Protein AF-A0A7K3NKF2-F1 (afdb_monomer_lite)

Organism: NCBI:txid63561

Foldseek 3Di:
DPVVVVVVVVVVVVVVVVCCVVCPDPDPDDDPDPDPPPPPDDDDDDPDDDDDDDDDDDDDDDDDDDDDDDDDDDDDDPDDDDPPDDDDDDPDPDPPDPPPPPPPDPPFDDDPPDGDPPDPVVVVVVVVVVPDQDQLVLVAAWWAFPVDGPWIWGWAADPVDRQWIWIATPVVRDIAIWHDPDRFKTFTDDDNPDRPPTQWMKGKPGADPVVDDPPDDRFIKIWIGGNDDDIIIITGDDDPVPDDDPDPPPDPDD

Secondary structure (DSSP, 8-state):
-HHHHHHHHHHHHHHHHHHHHHS--TT-PPPPP----------PPPPP---------------PPPP-----PPPPP-------PPP-PPTT------------PPPP-EETTEE--TTTHHHHHHHHHHT----HHHH-EEEEETTSTT-EEEEEE-TT-TT-EEEEETTTTEEEEEEESSSSEEEE-SSSS---S--EEEEEE---GGG--TTS----EEEEE-SSSSPEEEEEPPPPTT--------PPP-

Sequence (254 aa):
MSRLACLAISLALHAGIFFLAVLGPPGISAPPDPGFDAVRVEPLTPPGAVTEHPEPGDDASPAEPPATDAPSEGPPAAVSGEAAQAPTAPPGVEVISPVKRNMNLPPPLHVGKGQIKTGKVTSMTLRRLAGYDFTLDEFCGHYEISNEPGRFVDVTRHPGDPGALVLHDSATGMVRTLQRFSKFIFTYGPGFYENEPVEGSVTFLARKDFERIADVDERSRLLWQADAPPARIAVRLDAPAGQAPPTPPHGPAK

Radius of gyration: 31.58 Å; chains: 1; bounding box: 71×76×73 Å

pLDDT: mean 74.79, std 18.36, range [45.31, 98.12]

Structure (mmCIF, N/CA/C/O backbone):
data_AF-A0A7K3NKF2-F1
#
_entry.id   AF-A0A7K3NKF2-F1
#
loop_
_atom_site.group_PDB
_atom_site.id
_atom_site.type_symbol
_atom_site.label_atom_id
_atom_site.label_alt_id
_atom_site.label_comp_id
_atom_site.label_asym_id
_atom_site.label_entity_id
_atom_site.label_seq_id
_atom_site.pdbx_PDB_ins_code
_atom_site.Cartn_x
_atom_site.Cartn_y
_atom_site.Cartn_z
_atom_site.occupancy
_atom_site.B_iso_or_equiv
_atom_site.auth_seq_id
_atom_site.auth_comp_id
_atom_site.auth_asym_id
_atom_site.auth_atom_id
_atom_site.pdbx_PDB_model_num
ATOM 1 N N . MET A 1 1 ? 1.996 -39.755 -35.079 1.00 58.31 1 MET A N 1
ATOM 2 C CA . MET A 1 1 ? 1.053 -40.454 -34.173 1.00 58.31 1 MET A CA 1
ATOM 3 C C . MET A 1 1 ? 1.025 -39.891 -32.740 1.00 58.31 1 MET A C 1
ATOM 5 O O . MET A 1 1 ? -0.019 -39.962 -32.118 1.00 58.31 1 MET A O 1
ATOM 9 N N . SER A 1 2 ? 2.088 -39.255 -32.221 1.00 70.44 2 SER A N 1
ATOM 10 C CA . SER A 1 2 ? 2.147 -38.763 -30.821 1.00 70.44 2 SER A CA 1
ATOM 11 C C . SER A 1 2 ? 1.198 -37.595 -30.457 1.00 70.44 2 SER A C 1
ATOM 13 O O . SER A 1 2 ? 0.704 -37.542 -29.335 1.00 70.44 2 SER A O 1
ATOM 15 N N . ARG A 1 3 ? 0.869 -36.684 -31.387 1.00 70.81 3 ARG A N 1
ATOM 16 C CA . ARG A 1 3 ? 0.059 -35.484 -31.069 1.00 70.81 3 ARG A CA 1
ATOM 17 C C . ARG A 1 3 ? -1.421 -35.770 -30.778 1.00 70.81 3 ARG A C 1
ATOM 19 O O . ARG A 1 3 ? -2.019 -35.075 -29.967 1.00 70.81 3 ARG A O 1
ATOM 26 N N . LEU A 1 4 ? -1.988 -36.806 -31.399 1.00 81.50 4 LEU A N 1
ATOM 27 C CA . LEU A 1 4 ? -3.374 -37.232 -31.159 1.00 81.50 4 LEU A CA 1
ATOM 28 C C . LEU A 1 4 ? -3.542 -37.878 -29.774 1.00 81.50 4 LEU A C 1
ATOM 30 O O . LEU A 1 4 ? -4.549 -37.645 -29.113 1.00 81.50 4 LEU A O 1
ATOM 34 N N . ALA A 1 5 ? -2.529 -38.610 -29.300 1.00 82.00 5 ALA A N 1
ATOM 35 C CA . ALA A 1 5 ? -2.546 -39.225 -27.974 1.00 82.00 5 ALA A CA 1
ATOM 36 C C . ALA A 1 5 ? -2.508 -38.178 -26.844 1.00 82.00 5 ALA A C 1
ATOM 38 O O . ALA A 1 5 ? -3.273 -38.282 -25.889 1.00 82.00 5 ALA A O 1
ATOM 39 N N . CYS A 1 6 ? -1.689 -37.125 -26.975 1.00 81.81 6 CYS A N 1
ATOM 40 C CA . CYS A 1 6 ? -1.643 -36.052 -25.973 1.00 81.81 6 CYS A CA 1
ATOM 41 C C . CYS A 1 6 ? -2.967 -35.281 -25.869 1.00 81.81 6 CYS A C 1
ATOM 43 O O . CYS A 1 6 ? -3.371 -34.904 -24.770 1.00 81.81 6 CYS A O 1
ATOM 45 N N . LEU A 1 7 ? -3.655 -35.066 -26.996 1.00 88.50 7 LEU A N 1
ATOM 46 C CA . LEU A 1 7 ? -4.920 -34.332 -27.010 1.00 88.50 7 LEU A CA 1
ATOM 47 C C . LEU A 1 7 ? -6.051 -35.142 -26.356 1.00 88.50 7 LEU A C 1
ATOM 49 O O . LEU A 1 7 ? -6.813 -34.592 -25.566 1.00 88.50 7 LEU A O 1
ATOM 53 N N . ALA A 1 8 ? -6.098 -36.457 -26.595 1.00 89.88 8 ALA A N 1
ATOM 54 C CA . ALA A 1 8 ? -7.066 -37.348 -25.955 1.00 89.88 8 ALA A CA 1
ATOM 55 C C . ALA A 1 8 ? -6.881 -37.429 -24.427 1.00 89.88 8 ALA A C 1
ATOM 57 O O . ALA A 1 8 ? -7.861 -37.366 -23.686 1.00 89.88 8 ALA A O 1
ATOM 58 N N . ILE A 1 9 ? -5.634 -37.499 -23.945 1.00 89.44 9 ILE A N 1
ATOM 59 C CA . ILE A 1 9 ? -5.335 -37.530 -22.503 1.00 89.44 9 ILE A CA 1
ATOM 60 C C . ILE A 1 9 ? -5.713 -36.201 -21.840 1.00 89.44 9 ILE A C 1
ATOM 62 O O . ILE A 1 9 ? -6.318 -36.198 -20.771 1.00 89.44 9 ILE A O 1
ATOM 66 N N . SER A 1 10 ? -5.404 -35.070 -22.483 1.00 90.06 10 SER A N 1
ATOM 67 C CA . SER A 1 10 ? -5.755 -33.747 -21.957 1.00 90.06 10 SER A CA 1
ATOM 68 C C . SER A 1 10 ? -7.270 -33.568 -21.829 1.00 90.06 10 SER A C 1
ATOM 70 O O . SER A 1 10 ? -7.743 -33.097 -20.792 1.00 90.06 10 SER A O 1
ATOM 72 N N . LEU A 1 11 ? -8.035 -34.008 -22.834 1.00 92.69 11 LEU A N 1
ATOM 73 C CA . LEU A 1 11 ? -9.495 -33.928 -22.817 1.00 92.69 11 LEU A CA 1
ATOM 74 C C . LEU A 1 11 ? -10.102 -34.818 -21.719 1.00 92.69 11 LEU A C 1
ATOM 76 O O . LEU A 1 11 ? -10.985 -34.375 -20.987 1.00 92.69 11 LEU A O 1
ATOM 80 N N . ALA A 1 12 ? -9.588 -36.043 -21.557 1.00 90.19 12 ALA A N 1
ATOM 81 C CA . ALA A 1 12 ? -10.031 -36.966 -20.512 1.00 90.19 12 ALA A CA 1
ATOM 82 C C . ALA A 1 12 ? -9.753 -36.424 -19.098 1.00 90.19 12 ALA A C 1
ATOM 84 O O . ALA A 1 12 ? -10.595 -36.554 -18.211 1.00 90.19 12 ALA A O 1
ATOM 85 N N . LEU A 1 13 ? -8.606 -35.764 -18.897 1.00 91.00 13 LEU A N 1
ATOM 86 C CA . LEU A 1 13 ? -8.248 -35.175 -17.606 1.00 91.00 13 LEU A CA 1
ATOM 87 C C . LEU A 1 13 ? -9.189 -34.021 -17.226 1.00 91.00 13 LEU A C 1
ATOM 89 O O . LEU A 1 13 ? -9.668 -33.963 -16.096 1.00 91.00 13 LEU A O 1
ATOM 93 N N . HIS A 1 14 ? -9.502 -33.134 -18.177 1.00 86.38 14 HIS A N 1
ATOM 94 C CA . HIS A 1 14 ? -10.423 -32.019 -17.933 1.00 86.38 14 HIS A CA 1
ATOM 95 C C . HIS A 1 14 ? -11.855 -32.506 -17.682 1.00 86.38 14 HIS A C 1
ATOM 97 O O . HIS A 1 14 ? -12.521 -31.995 -16.783 1.00 86.38 14 HIS A O 1
ATOM 103 N N . ALA A 1 15 ? -12.311 -33.532 -18.410 1.00 86.62 15 ALA A N 1
ATOM 104 C CA . ALA A 1 15 ? -13.619 -34.140 -18.177 1.00 86.62 15 ALA A CA 1
ATOM 105 C C . ALA A 1 15 ? -13.726 -34.770 -16.774 1.00 86.62 15 ALA A C 1
ATOM 107 O O . ALA A 1 15 ? -14.741 -34.593 -16.103 1.00 86.62 15 ALA A O 1
ATOM 108 N N . GLY A 1 16 ? -12.670 -35.442 -16.296 1.00 85.44 16 GLY A N 1
ATOM 109 C CA . GLY A 1 16 ? -12.633 -36.026 -14.951 1.00 85.44 16 GLY A CA 1
ATOM 110 C C . GLY A 1 16 ? -12.707 -34.985 -13.828 1.00 85.44 16 GLY A C 1
ATOM 111 O O . GLY A 1 16 ? -13.447 -35.173 -12.864 1.00 85.44 16 GLY A O 1
ATOM 112 N N . ILE A 1 17 ? -12.001 -33.858 -13.973 1.00 82.94 17 ILE A N 1
ATOM 113 C CA . ILE A 1 17 ? -12.042 -32.754 -12.997 1.00 82.94 17 ILE A CA 1
ATOM 114 C C . ILE A 1 17 ? -13.441 -32.130 -12.943 1.00 82.94 17 ILE A C 1
ATOM 116 O O . ILE A 1 17 ? -13.962 -31.875 -11.858 1.00 82.94 17 ILE A O 1
ATOM 120 N N . PHE A 1 18 ? -14.079 -31.932 -14.100 1.00 82.31 18 PHE A N 1
ATOM 121 C CA . PHE A 1 18 ? -15.430 -31.374 -14.160 1.00 82.31 18 PHE A CA 1
ATOM 122 C C . PHE A 1 18 ? -16.460 -32.298 -13.493 1.00 82.31 18 PHE A C 1
ATOM 124 O O . PHE A 1 18 ? -17.343 -31.834 -12.775 1.00 82.31 18 PHE A O 1
ATOM 131 N N . PHE A 1 19 ? -16.312 -33.615 -13.661 1.00 79.19 19 PHE A N 1
ATOM 132 C CA . PHE A 1 19 ? -17.201 -34.596 -13.040 1.00 79.19 19 PHE A CA 1
ATOM 133 C C . PHE A 1 19 ? -17.068 -34.618 -11.507 1.00 79.19 19 PHE A C 1
ATOM 135 O O . PHE A 1 19 ? -18.080 -34.680 -10.812 1.00 79.19 19 PHE A O 1
ATOM 142 N N . LEU A 1 20 ? -15.847 -34.483 -10.972 1.00 75.75 20 LEU A N 1
ATOM 143 C CA . LEU A 1 20 ? -15.598 -34.392 -9.524 1.00 75.75 20 LEU A CA 1
ATOM 144 C C . LEU A 1 20 ? -16.146 -33.103 -8.894 1.00 75.75 20 LEU A C 1
ATOM 146 O O . LEU A 1 20 ? -16.552 -33.122 -7.735 1.00 75.75 20 LEU A O 1
ATOM 150 N N . ALA A 1 21 ? -16.175 -31.997 -9.641 1.00 74.06 21 ALA A N 1
ATOM 151 C CA . ALA A 1 21 ? -16.722 -30.731 -9.156 1.00 74.06 21 ALA A CA 1
ATOM 152 C C . ALA A 1 21 ? -18.261 -30.724 -9.116 1.00 74.06 21 ALA A C 1
ATOM 154 O O . ALA A 1 21 ? -18.847 -30.123 -8.220 1.00 74.06 21 ALA A O 1
ATOM 155 N N . VAL A 1 22 ? -18.920 -31.389 -10.073 1.00 79.88 22 VAL A N 1
ATOM 156 C CA . VAL A 1 22 ? -20.391 -31.408 -10.177 1.00 79.88 22 VAL A CA 1
ATOM 157 C C . VAL A 1 22 ? -21.018 -32.470 -9.270 1.00 79.88 22 VAL A C 1
ATOM 159 O O . VAL A 1 22 ? -22.049 -32.218 -8.653 1.00 79.88 22 VAL A O 1
ATOM 162 N N . LEU A 1 23 ? -20.399 -33.646 -9.156 1.00 75.62 23 LEU A N 1
ATOM 163 C CA . LEU A 1 23 ? -20.867 -34.751 -8.313 1.00 75.62 23 LEU A CA 1
ATOM 164 C C . LEU A 1 23 ? -20.057 -34.839 -7.021 1.00 75.62 23 LEU A C 1
ATOM 166 O O . LEU A 1 23 ? -19.585 -35.918 -6.668 1.00 75.62 23 LEU A O 1
ATOM 170 N N . GLY A 1 24 ? -19.878 -33.697 -6.347 1.00 64.81 24 GLY A N 1
ATOM 171 C CA . GLY A 1 24 ? -19.114 -33.592 -5.103 1.00 64.81 24 GLY A CA 1
ATOM 172 C C . GLY A 1 24 ? -19.350 -34.786 -4.163 1.00 64.81 24 GLY A C 1
ATOM 173 O O . GLY A 1 24 ? -20.459 -35.328 -4.125 1.00 64.81 24 GLY A O 1
ATOM 174 N N . PRO A 1 25 ? -18.309 -35.241 -3.442 1.00 69.25 25 PRO A N 1
ATOM 175 C CA . PRO A 1 25 ? -18.341 -36.498 -2.707 1.00 69.25 25 PRO A CA 1
ATOM 176 C C . PRO A 1 25 ? -19.584 -36.565 -1.809 1.00 69.25 25 PRO A C 1
ATOM 178 O O . PRO A 1 25 ? -19.827 -35.631 -1.037 1.00 69.25 25 PRO A O 1
ATOM 181 N N . PRO A 1 26 ? -20.389 -37.639 -1.899 1.00 66.31 26 PRO A N 1
ATOM 182 C CA . PRO A 1 26 ? -21.576 -37.762 -1.077 1.00 66.31 26 PRO A CA 1
ATOM 183 C C . PRO A 1 26 ? -21.164 -37.830 0.398 1.00 66.31 26 PRO A C 1
ATOM 185 O O . PRO A 1 26 ? -20.517 -38.781 0.828 1.00 66.31 26 PRO A O 1
ATOM 188 N N . GLY A 1 27 ? -21.573 -36.826 1.174 1.00 60.88 27 GLY A N 1
ATOM 189 C CA . GLY A 1 27 ? -21.756 -36.983 2.616 1.00 60.88 27 GLY A CA 1
ATOM 190 C C . GLY A 1 27 ? -20.547 -36.731 3.516 1.00 60.88 27 GLY A C 1
ATOM 191 O O . GLY A 1 27 ? -20.406 -37.423 4.520 1.00 60.88 27 GLY A O 1
ATOM 192 N N . ILE A 1 28 ? -19.729 -35.707 3.255 1.00 59.41 28 ILE A N 1
ATOM 193 C CA . ILE A 1 28 ? -18.999 -35.085 4.372 1.00 59.41 28 ILE A CA 1
ATOM 194 C C . ILE A 1 28 ? -19.990 -34.154 5.073 1.00 59.41 28 ILE A C 1
ATOM 196 O O . ILE A 1 28 ? -20.156 -32.999 4.684 1.00 59.41 28 ILE A O 1
ATOM 200 N N . SER A 1 29 ? -20.705 -34.684 6.070 1.00 64.44 29 SER A N 1
ATOM 201 C CA . SER A 1 29 ? -21.448 -33.848 7.012 1.00 64.44 29 SER A CA 1
ATOM 202 C C . SER A 1 29 ? -20.482 -32.833 7.605 1.00 64.44 29 SER A C 1
ATOM 204 O O . SER A 1 29 ? -19.431 -33.212 8.129 1.00 64.44 29 SER A O 1
ATOM 206 N N . ALA A 1 30 ? -20.834 -31.553 7.496 1.00 67.75 30 ALA A N 1
ATOM 207 C CA . ALA A 1 30 ? -20.111 -30.494 8.175 1.00 67.75 30 ALA A CA 1
ATOM 208 C C . ALA A 1 30 ? -19.976 -30.874 9.662 1.00 67.75 30 ALA A C 1
ATOM 210 O O . ALA A 1 30 ? -20.955 -31.355 10.249 1.00 67.75 30 ALA A O 1
ATOM 211 N N . PRO A 1 31 ? -18.781 -30.729 10.265 1.00 75.69 31 PRO A N 1
ATOM 212 C CA . PRO A 1 31 ? -18.642 -30.905 11.700 1.00 75.69 31 PRO A CA 1
ATOM 213 C C . PRO A 1 31 ? -19.664 -29.998 12.401 1.00 75.69 31 PRO A C 1
ATOM 215 O O . PRO A 1 31 ? -19.901 -28.886 11.920 1.00 75.69 31 PRO A O 1
ATOM 218 N N . PRO A 1 32 ? -20.311 -30.473 13.481 1.00 72.94 32 PRO A N 1
ATOM 219 C CA . PRO A 1 32 ? -21.263 -29.665 14.225 1.00 72.94 32 PRO A CA 1
ATOM 220 C C . PRO A 1 32 ? -20.581 -28.359 14.620 1.00 72.94 32 PRO A C 1
ATOM 222 O O . PRO A 1 32 ? -19.491 -28.376 15.194 1.00 72.94 32 PRO A O 1
ATOM 225 N N . ASP A 1 33 ? -21.219 -27.256 14.236 1.00 64.25 33 ASP A N 1
ATOM 226 C CA . ASP A 1 33 ? -20.789 -25.897 14.532 1.00 64.25 33 ASP A CA 1
ATOM 227 C C . ASP A 1 33 ? -20.501 -25.810 16.041 1.00 64.25 33 ASP A C 1
ATOM 229 O O . ASP A 1 33 ? -21.405 -26.109 16.836 1.00 64.25 33 ASP A O 1
ATOM 233 N N . PRO A 1 34 ? -19.254 -25.533 16.474 1.00 65.44 34 PRO A N 1
ATOM 234 C CA . PRO A 1 34 ? -18.970 -25.326 17.882 1.00 65.44 34 PRO A CA 1
ATOM 235 C C . PRO A 1 34 ? -19.723 -24.065 18.281 1.00 65.44 34 PRO A C 1
ATOM 237 O O . PRO A 1 34 ? -19.274 -22.959 18.000 1.00 65.44 34 PRO A O 1
ATOM 240 N N . GLY A 1 35 ? -20.908 -24.256 18.863 1.00 51.16 35 GLY A N 1
ATOM 241 C CA . GLY A 1 35 ? -21.807 -23.187 19.255 1.00 51.16 35 GLY A CA 1
ATOM 242 C C . GLY A 1 35 ? -21.040 -22.119 20.015 1.00 51.16 35 GLY A C 1
ATOM 243 O O . GLY A 1 35 ? -20.654 -22.315 21.165 1.00 51.16 35 GLY A O 1
ATOM 244 N N . PHE A 1 36 ? -20.802 -20.992 19.351 1.00 51.59 36 PHE A N 1
ATOM 245 C CA . PHE A 1 36 ? -20.438 -19.771 20.033 1.00 51.59 36 PHE A CA 1
ATOM 246 C C . PHE A 1 36 ? -21.682 -19.368 20.813 1.00 51.59 36 PHE A C 1
ATOM 248 O O . PHE A 1 36 ? -22.646 -18.858 20.240 1.00 51.59 36 PHE A O 1
ATOM 255 N N . ASP A 1 37 ? -21.680 -19.679 22.110 1.00 58.16 37 ASP A N 1
ATOM 256 C CA . ASP A 1 37 ? -22.634 -19.131 23.060 1.00 58.16 37 ASP A CA 1
ATOM 257 C C . ASP A 1 37 ? -22.656 -17.621 22.848 1.00 58.16 37 ASP A C 1
ATOM 259 O O . ASP A 1 37 ? -21.672 -16.917 23.093 1.00 58.16 37 ASP A O 1
ATOM 263 N N . ALA A 1 38 ? -23.774 -17.136 22.311 1.00 54.00 38 ALA A N 1
ATOM 264 C CA . ALA A 1 38 ? -24.018 -15.724 22.131 1.00 54.00 38 ALA A CA 1
ATOM 265 C C . ALA A 1 38 ? -23.924 -15.074 23.513 1.00 54.00 38 ALA A C 1
ATOM 267 O O . ALA A 1 38 ? -24.851 -15.159 24.321 1.00 54.00 38 ALA A O 1
ATOM 268 N N . VAL A 1 39 ? -22.782 -14.444 23.795 1.00 57.69 39 VAL A N 1
ATOM 269 C CA . VAL A 1 39 ? -22.613 -13.575 24.952 1.00 57.69 39 VAL A CA 1
ATOM 270 C C . VAL A 1 39 ? -23.653 -12.477 24.795 1.00 57.69 39 VAL A C 1
ATOM 272 O O . VAL A 1 39 ? -23.533 -11.577 23.965 1.00 57.69 39 VAL A O 1
ATOM 275 N N . ARG A 1 40 ? -24.736 -12.611 25.558 1.00 61.97 40 ARG A N 1
ATOM 276 C CA . ARG A 1 40 ? -25.800 -11.626 25.671 1.00 61.97 40 ARG A CA 1
ATOM 277 C C . ARG A 1 40 ? -25.186 -10.379 26.292 1.00 61.97 40 ARG A C 1
ATOM 279 O O . ARG A 1 40 ? -25.062 -10.294 27.508 1.00 61.97 40 ARG A O 1
ATOM 286 N N . VAL A 1 41 ? -24.772 -9.439 25.448 1.00 60.56 41 VAL A N 1
ATOM 287 C CA . VAL A 1 41 ? -24.333 -8.115 25.884 1.00 60.56 41 VAL A CA 1
ATOM 288 C C . VAL A 1 41 ? -25.551 -7.421 26.486 1.00 60.56 41 VAL A C 1
ATOM 290 O O . VAL A 1 41 ? -26.512 -7.091 25.790 1.00 60.56 41 VAL A O 1
ATOM 293 N N . GLU A 1 42 ? -25.547 -7.294 27.808 1.00 66.75 42 GLU A N 1
ATOM 294 C CA . GLU A 1 42 ? -26.543 -6.533 28.545 1.00 66.75 42 GLU A CA 1
ATOM 295 C C . GLU A 1 42 ? -26.401 -5.051 28.145 1.00 66.75 42 GLU A C 1
ATOM 297 O O . GLU A 1 42 ? -25.286 -4.521 28.160 1.00 66.75 42 GLU A O 1
ATOM 302 N N . PRO A 1 43 ? -27.480 -4.374 27.714 1.00 63.31 43 PRO A N 1
ATOM 303 C CA . PRO A 1 43 ? -27.402 -2.976 27.319 1.00 63.31 43 PRO A CA 1
ATOM 304 C C . PRO A 1 43 ? -27.040 -2.117 28.535 1.00 63.31 43 PRO A C 1
ATOM 306 O O . PRO A 1 43 ? -27.819 -2.004 29.480 1.00 63.31 43 PRO A O 1
ATOM 309 N N . LEU A 1 44 ? -25.853 -1.505 28.494 1.00 62.12 44 LEU A N 1
ATOM 310 C CA . LEU A 1 44 ? -25.415 -0.503 29.461 1.00 62.12 44 LEU A CA 1
ATOM 311 C C . LEU A 1 44 ? -26.413 0.660 29.482 1.00 62.12 44 LEU A C 1
ATOM 313 O O . LEU A 1 44 ? -26.619 1.353 28.485 1.00 62.12 44 LEU A O 1
ATOM 317 N N . THR A 1 45 ? -27.028 0.857 30.642 1.00 66.75 45 THR A N 1
ATOM 318 C CA . THR A 1 45 ? -27.880 1.999 30.964 1.00 66.75 45 THR A CA 1
ATOM 319 C C . THR A 1 45 ? -27.117 3.304 30.694 1.00 66.75 45 THR A C 1
ATOM 321 O O . THR A 1 45 ? -25.974 3.430 31.142 1.00 66.75 45 THR A O 1
ATOM 324 N N . PRO A 1 46 ? -27.705 4.289 29.993 1.00 64.81 46 PRO A N 1
ATOM 325 C CA . PRO A 1 46 ? -27.049 5.572 29.770 1.00 64.81 46 PRO A CA 1
ATOM 326 C C . PRO A 1 46 ? -26.803 6.280 31.116 1.00 64.81 46 PRO A C 1
ATOM 328 O O . PRO A 1 46 ? -27.733 6.373 31.925 1.00 64.81 46 PRO A O 1
ATOM 331 N N . PRO A 1 47 ? -25.584 6.784 31.385 1.00 62.66 47 PRO A N 1
ATOM 332 C CA . PRO A 1 47 ? -25.334 7.598 32.563 1.00 62.66 47 PRO A CA 1
ATOM 333 C C . PRO A 1 47 ? -26.146 8.891 32.461 1.00 62.66 47 PRO A C 1
ATOM 335 O O . PRO A 1 47 ? -26.142 9.578 31.439 1.00 62.66 47 PRO A O 1
ATOM 338 N N . GLY A 1 48 ? -26.889 9.175 33.530 1.00 57.84 48 GLY A N 1
ATOM 339 C CA . GLY A 1 48 ? -27.736 10.350 33.652 1.00 57.84 48 GLY A CA 1
ATOM 340 C C . GLY A 1 48 ? -26.963 11.646 33.430 1.00 57.84 48 GLY A C 1
ATOM 341 O O . GLY A 1 48 ? -25.815 11.794 33.847 1.00 57.84 48 GLY A O 1
ATOM 342 N N . ALA A 1 49 ? -27.636 12.587 32.774 1.00 56.38 49 ALA A N 1
ATOM 343 C CA . ALA A 1 49 ? -27.199 13.961 32.626 1.00 56.38 49 ALA A CA 1
ATOM 344 C C . ALA A 1 49 ? -26.960 14.593 34.006 1.00 56.38 49 ALA A C 1
ATOM 346 O O . ALA A 1 49 ? -27.907 14.854 34.748 1.00 56.38 49 ALA A O 1
ATOM 347 N N . VAL A 1 50 ? -25.695 14.853 34.334 1.00 58.62 50 VAL A N 1
ATOM 348 C CA . VA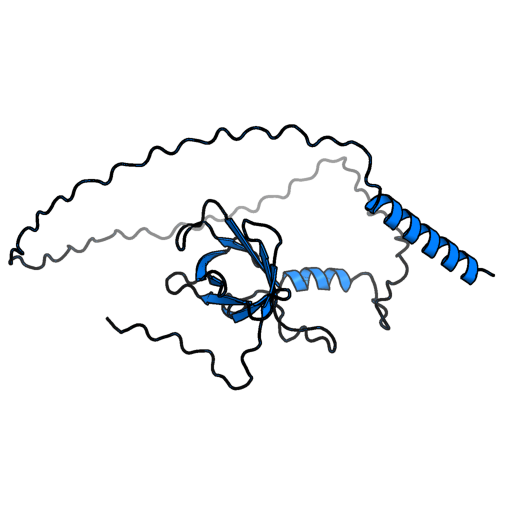L A 1 50 ? -25.324 15.804 35.382 1.00 58.62 50 VAL A CA 1
ATOM 349 C C . VAL A 1 50 ? -25.015 17.120 34.687 1.00 58.62 50 VAL A C 1
ATOM 351 O O . VAL A 1 50 ? -23.948 17.324 34.113 1.00 58.62 50 VAL A O 1
ATOM 354 N N . THR A 1 51 ? -26.020 17.985 34.695 1.00 54.56 51 THR A N 1
ATOM 355 C CA . THR A 1 51 ? -25.919 19.395 34.346 1.00 54.56 51 THR A CA 1
ATOM 356 C C . THR A 1 51 ? -25.405 20.138 35.571 1.00 54.56 51 THR A C 1
ATOM 358 O O . THR A 1 51 ? -26.216 20.527 36.399 1.00 54.56 51 THR A O 1
ATOM 361 N N . GLU A 1 52 ? -24.100 20.366 35.695 1.00 49.44 52 GLU A N 1
ATOM 362 C CA . GLU A 1 52 ? -23.588 21.465 36.524 1.00 49.44 52 GLU A CA 1
ATOM 363 C C . GLU A 1 52 ? -22.411 22.130 35.810 1.00 49.44 52 GLU A C 1
ATOM 365 O O . GLU A 1 52 ? -21.347 21.552 35.601 1.00 49.44 52 GLU A O 1
ATOM 370 N N . HIS A 1 53 ? -22.678 23.355 35.370 1.00 58.91 53 HIS A N 1
ATOM 371 C CA . HIS A 1 53 ? -21.751 24.293 34.764 1.00 58.91 53 HIS A CA 1
ATOM 372 C C . HIS A 1 53 ? -21.318 25.256 35.878 1.00 58.91 53 HIS A C 1
ATOM 374 O O . HIS A 1 53 ? -22.161 26.037 36.324 1.00 58.91 53 HIS A O 1
ATOM 380 N N . PRO A 1 54 ? -20.071 25.206 36.379 1.00 59.50 54 PRO A N 1
ATOM 381 C CA . PRO A 1 54 ? -19.554 26.256 37.238 1.00 59.50 54 PRO A CA 1
ATOM 382 C C . PRO A 1 54 ? -19.061 27.428 36.384 1.00 59.50 54 PRO A C 1
ATOM 384 O O . PRO A 1 54 ? -18.402 27.238 35.359 1.00 59.50 54 PRO A O 1
ATOM 387 N N . GLU A 1 55 ? -19.414 28.631 36.826 1.00 59.00 55 GLU A N 1
ATOM 388 C CA . GLU A 1 55 ? -19.008 29.916 36.259 1.00 59.00 55 GLU A CA 1
ATOM 389 C C . GLU A 1 55 ? -17.478 30.074 36.140 1.00 59.00 55 GLU A C 1
ATOM 391 O O . GLU A 1 55 ? -16.728 29.516 36.949 1.00 59.00 55 GLU A O 1
ATOM 396 N N . PRO A 1 56 ? -16.995 30.869 35.166 1.00 61.97 56 PRO A N 1
ATOM 397 C CA . PRO A 1 56 ? -15.583 31.193 35.039 1.00 61.97 56 PRO A CA 1
ATOM 398 C C . PRO A 1 56 ? -15.185 32.230 36.097 1.00 61.97 56 PRO A C 1
ATOM 400 O O . PRO A 1 56 ? -15.599 33.386 36.044 1.00 61.97 56 PRO A O 1
ATOM 403 N N . GLY A 1 57 ? -14.363 31.802 37.054 1.00 54.16 57 GLY A N 1
ATOM 404 C CA . GLY A 1 57 ? -13.609 32.699 37.922 1.00 54.16 57 GLY A CA 1
ATOM 405 C C . GLY A 1 57 ? -12.386 33.241 37.185 1.00 54.16 57 GLY A C 1
ATOM 406 O O . GLY A 1 57 ? -11.493 32.474 36.825 1.00 54.16 57 GLY A O 1
ATOM 407 N N . ASP A 1 58 ? -12.384 34.553 36.966 1.00 56.41 58 ASP A N 1
ATOM 408 C CA . ASP A 1 58 ? -11.193 35.366 36.723 1.00 56.41 58 ASP A CA 1
ATOM 409 C C . ASP A 1 58 ? -10.215 35.294 37.918 1.00 56.41 58 ASP A C 1
ATOM 411 O O . ASP A 1 58 ? -10.608 34.977 39.040 1.00 56.41 58 ASP A O 1
ATOM 415 N N . ASP A 1 59 ? -8.960 35.668 37.647 1.00 53.59 59 ASP A N 1
ATOM 416 C CA . ASP A 1 59 ? -7.808 35.828 38.554 1.00 53.59 59 ASP A CA 1
ATOM 417 C C . ASP A 1 59 ? -6.966 34.579 38.885 1.00 53.59 59 ASP A C 1
ATOM 419 O O . ASP A 1 59 ? -7.254 33.819 39.805 1.00 53.59 59 ASP A O 1
ATOM 423 N N . ALA A 1 60 ? -5.808 34.449 38.216 1.00 49.84 60 ALA A N 1
ATOM 424 C CA . ALA A 1 60 ? -4.495 34.547 38.879 1.00 49.84 60 ALA A CA 1
ATOM 425 C C . ALA A 1 60 ? -3.323 34.242 37.923 1.00 49.84 60 ALA A C 1
ATOM 427 O O . ALA A 1 60 ? -3.147 33.128 37.448 1.00 49.84 60 ALA A O 1
ATOM 428 N N . SER A 1 61 ? -2.519 35.285 37.710 1.00 61.09 61 SER A N 1
ATOM 429 C CA . SER A 1 61 ? -1.053 35.372 37.610 1.00 61.09 61 SER A CA 1
ATOM 430 C C . SER A 1 61 ? -0.184 34.195 37.096 1.00 61.09 61 SER A C 1
ATOM 432 O O . SER A 1 61 ? -0.328 33.056 37.539 1.00 61.09 61 SER A O 1
ATOM 434 N N . PRO A 1 62 ? 0.856 34.484 36.282 1.00 57.41 62 PRO A N 1
ATOM 435 C CA . PRO A 1 62 ? 1.794 33.489 35.775 1.00 57.41 62 PRO A CA 1
ATOM 436 C C . PRO A 1 62 ? 2.814 33.076 36.845 1.00 57.41 62 PRO A C 1
ATOM 438 O O . PRO A 1 62 ? 3.539 33.915 37.380 1.00 57.41 62 PRO A O 1
ATOM 441 N N . ALA A 1 63 ? 2.912 31.773 37.113 1.00 53.78 63 ALA A N 1
ATOM 442 C CA . ALA A 1 63 ? 4.021 31.190 37.859 1.00 53.78 63 ALA A CA 1
ATOM 443 C C . ALA A 1 63 ? 5.113 30.725 36.884 1.00 53.78 63 ALA A C 1
ATOM 445 O O . ALA A 1 63 ? 4.924 29.813 36.080 1.00 53.78 63 ALA A O 1
ATOM 446 N N . GLU A 1 64 ? 6.254 31.396 36.968 1.00 58.66 64 GLU A N 1
ATOM 447 C CA . GLU A 1 64 ? 7.525 31.059 36.337 1.00 58.66 64 GLU A CA 1
ATOM 448 C C . GLU A 1 64 ? 8.075 29.745 36.941 1.00 58.66 64 GLU A C 1
ATOM 450 O O . GLU A 1 64 ? 8.177 29.642 38.168 1.00 58.66 64 GLU A O 1
ATOM 455 N N . PRO A 1 65 ? 8.401 28.709 36.143 1.00 70.12 65 PRO A N 1
ATOM 456 C CA . PRO A 1 65 ? 9.016 27.500 36.677 1.00 70.12 65 PRO A CA 1
ATOM 457 C C . PRO A 1 65 ? 10.511 27.729 36.982 1.00 70.12 65 PRO A C 1
ATOM 459 O O . PRO A 1 65 ? 11.221 28.324 36.168 1.00 70.12 65 PRO A O 1
ATOM 462 N N . PRO A 1 66 ? 11.023 27.235 38.125 1.00 63.75 66 PRO A N 1
ATOM 463 C CA . PRO A 1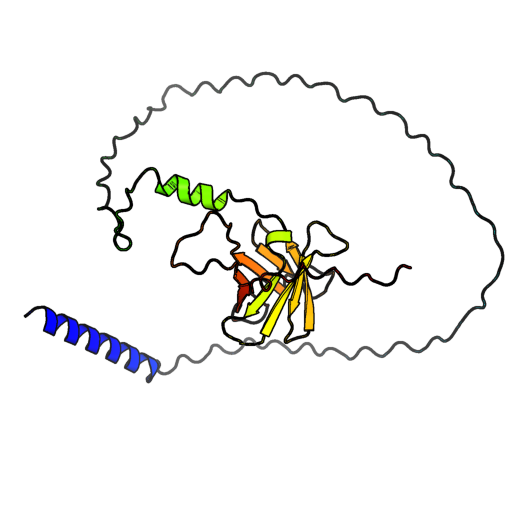 66 ? 12.419 27.399 38.505 1.00 63.75 66 PRO A CA 1
ATOM 464 C C . PRO A 1 66 ? 13.353 26.567 37.618 1.00 63.75 66 PRO A C 1
ATOM 466 O O . PRO A 1 66 ? 13.113 25.389 37.341 1.00 63.75 66 PRO A O 1
ATOM 469 N N . ALA A 1 67 ? 14.459 27.198 37.220 1.00 57.69 67 ALA A N 1
ATOM 470 C CA . ALA A 1 67 ? 15.600 26.564 36.580 1.00 57.69 67 ALA A CA 1
ATOM 471 C C . ALA A 1 67 ? 16.104 25.386 37.430 1.00 57.69 67 ALA A C 1
ATOM 473 O O . ALA A 1 67 ? 16.546 25.559 38.564 1.00 57.69 67 ALA A O 1
ATOM 474 N N . THR A 1 68 ? 16.018 24.180 36.871 1.00 62.44 68 THR A N 1
ATOM 475 C CA . THR A 1 68 ? 16.652 22.985 37.430 1.00 62.44 68 THR A CA 1
ATOM 476 C C . THR A 1 68 ? 18.032 22.855 36.797 1.00 62.44 68 THR A C 1
ATOM 478 O O . THR A 1 68 ? 18.151 22.474 35.633 1.00 62.44 68 THR A O 1
ATOM 481 N N . ASP A 1 69 ? 19.063 23.192 37.571 1.00 59.91 69 ASP A N 1
ATOM 482 C CA . ASP A 1 69 ? 20.450 22.831 37.290 1.00 59.91 69 ASP A CA 1
ATOM 483 C C . ASP A 1 69 ? 20.579 21.302 37.273 1.00 59.91 69 ASP A C 1
ATOM 485 O O . ASP A 1 69 ? 20.453 20.633 38.302 1.00 59.91 69 ASP A O 1
ATOM 489 N N . ALA A 1 70 ? 20.827 20.739 36.091 1.00 66.06 70 ALA A N 1
ATOM 490 C CA . ALA A 1 70 ? 21.218 19.346 35.944 1.00 66.06 70 ALA A CA 1
ATOM 491 C C . ALA A 1 70 ? 22.749 19.218 36.093 1.00 66.06 70 ALA A C 1
ATOM 493 O O . ALA A 1 70 ? 23.491 19.947 35.426 1.00 66.06 70 ALA A O 1
ATOM 494 N N . PRO A 1 71 ? 23.250 18.299 36.938 1.00 65.31 71 PRO A N 1
ATOM 495 C CA . PRO A 1 71 ? 24.674 18.035 37.068 1.00 65.31 71 PRO A CA 1
ATOM 496 C C . PRO A 1 71 ? 25.228 17.342 35.818 1.00 65.31 71 PRO A C 1
ATOM 498 O O . PRO A 1 71 ? 24.657 16.393 35.286 1.00 65.31 71 PRO A O 1
ATOM 501 N N . SER A 1 72 ? 26.380 17.843 35.380 1.00 55.94 72 SER A N 1
ATOM 502 C CA . SER A 1 72 ? 27.195 17.333 34.282 1.00 55.94 72 SER A CA 1
ATOM 503 C C . SER A 1 72 ? 27.727 15.930 34.617 1.00 55.94 72 SER A C 1
ATOM 505 O O . SER A 1 72 ? 28.671 15.791 35.397 1.00 55.94 72 SER A O 1
ATOM 507 N N . GLU A 1 73 ? 27.116 14.883 34.056 1.00 57.75 73 GLU A N 1
ATOM 508 C CA . GLU A 1 73 ? 27.692 13.535 34.049 1.00 57.75 73 GLU A CA 1
ATOM 509 C C . GLU A 1 73 ? 28.807 13.463 32.998 1.00 57.75 73 GLU A C 1
ATOM 511 O O . GLU A 1 73 ? 28.618 13.744 31.814 1.00 57.75 73 GLU A O 1
ATOM 516 N N . GLY A 1 74 ? 30.008 13.137 33.477 1.00 61.12 74 GLY A N 1
ATOM 517 C CA . GLY A 1 74 ? 31.225 13.067 32.682 1.00 61.12 74 GLY A CA 1
ATOM 518 C C . GLY A 1 74 ? 31.217 11.958 31.620 1.00 61.12 74 GLY A C 1
ATOM 519 O O . GLY A 1 74 ? 30.410 11.030 31.664 1.00 61.12 74 GLY A O 1
ATOM 520 N N . PRO A 1 75 ? 32.147 12.033 30.653 1.00 71.88 75 PRO A N 1
ATOM 521 C CA . PRO A 1 75 ? 32.227 11.080 29.556 1.00 71.88 75 PRO A CA 1
ATOM 522 C C . PRO A 1 75 ? 32.557 9.664 30.064 1.00 71.88 75 PRO A C 1
ATOM 524 O O . PRO A 1 75 ? 33.448 9.510 30.907 1.00 71.88 75 PRO A O 1
ATOM 527 N N . PRO A 1 76 ? 31.901 8.612 29.539 1.00 67.00 76 PRO A N 1
ATOM 528 C CA . PRO A 1 76 ? 32.231 7.242 29.893 1.00 67.00 76 PRO A CA 1
ATOM 529 C C . PRO A 1 76 ? 33.638 6.892 29.401 1.00 67.00 76 PRO A C 1
ATOM 531 O O . PRO A 1 76 ? 34.006 7.131 28.248 1.00 67.00 76 PRO A O 1
ATOM 534 N N . ALA A 1 77 ? 34.423 6.319 30.312 1.00 57.59 77 ALA A N 1
ATOM 535 C CA . ALA A 1 77 ? 35.747 5.788 30.052 1.00 57.59 77 ALA A CA 1
ATOM 536 C C . ALA A 1 77 ? 35.718 4.792 28.881 1.00 57.59 77 ALA A C 1
ATOM 538 O O . ALA A 1 77 ? 34.909 3.863 28.847 1.00 57.59 77 ALA A O 1
ATOM 539 N N . ALA A 1 78 ? 36.635 4.984 27.934 1.00 52.69 78 ALA A N 1
ATOM 540 C CA . ALA A 1 78 ? 36.896 4.048 26.856 1.00 52.69 78 ALA A CA 1
ATOM 541 C C . ALA A 1 78 ? 37.365 2.707 27.442 1.00 52.69 78 ALA A C 1
ATOM 543 O O . ALA A 1 78 ? 38.498 2.572 27.905 1.00 52.69 78 ALA A O 1
ATOM 544 N N . VAL A 1 79 ? 36.481 1.709 27.427 1.00 53.25 79 VAL A N 1
ATOM 545 C CA . VAL A 1 79 ? 36.832 0.322 27.730 1.00 53.25 79 VAL A CA 1
ATOM 546 C C . VAL A 1 79 ? 37.605 -0.217 26.531 1.00 53.25 79 VAL A C 1
ATOM 548 O O . VAL A 1 79 ? 37.046 -0.486 25.469 1.00 53.25 79 VAL A O 1
ATOM 551 N N . SER A 1 80 ? 38.922 -0.313 26.701 1.00 60.75 80 SER A N 1
ATOM 552 C CA . SER A 1 80 ? 39.836 -0.951 25.760 1.00 60.75 80 SER A CA 1
ATOM 553 C C . SER A 1 80 ? 39.507 -2.445 25.705 1.00 60.75 80 SER A C 1
ATOM 555 O O . SER A 1 80 ? 39.769 -3.182 26.653 1.00 60.75 80 SER A O 1
ATOM 557 N N . GLY A 1 81 ? 38.852 -2.871 24.625 1.00 48.81 81 GLY A N 1
ATOM 558 C CA . GLY A 1 81 ? 38.507 -4.265 24.377 1.00 48.81 81 GLY A CA 1
ATOM 559 C C . GLY A 1 81 ? 39.759 -5.094 24.114 1.00 48.81 81 GLY A C 1
ATOM 560 O O . GLY A 1 81 ? 40.393 -4.969 23.067 1.00 48.81 81 GLY A O 1
ATOM 561 N N . GLU A 1 82 ? 40.093 -5.938 25.083 1.00 52.78 82 GLU A N 1
ATOM 562 C CA . GLU A 1 82 ? 41.090 -6.994 24.996 1.00 52.78 82 GLU A CA 1
ATOM 563 C C . GLU A 1 82 ? 40.756 -7.942 23.837 1.00 52.78 82 GLU A C 1
ATOM 565 O O . GLU A 1 82 ? 39.640 -8.456 23.722 1.00 52.78 82 GLU A O 1
ATOM 570 N N . ALA A 1 83 ? 41.721 -8.137 22.937 1.00 51.69 83 ALA A N 1
ATOM 571 C CA . ALA A 1 83 ? 41.593 -9.027 21.797 1.00 51.69 83 ALA A CA 1
ATOM 572 C C . ALA A 1 83 ? 41.368 -10.463 22.290 1.00 51.69 83 ALA A C 1
ATOM 574 O O . ALA A 1 83 ? 42.297 -11.128 22.747 1.00 51.69 83 ALA A O 1
ATOM 575 N N . ALA A 1 84 ? 40.126 -10.937 22.179 1.00 50.47 84 ALA A N 1
ATOM 576 C CA . ALA A 1 84 ? 39.773 -12.324 22.425 1.00 50.47 84 ALA A CA 1
ATOM 577 C C . ALA A 1 84 ? 40.634 -13.232 21.534 1.00 50.47 84 ALA A C 1
ATOM 579 O O . ALA A 1 84 ? 40.499 -13.249 20.307 1.00 50.47 84 ALA A O 1
ATOM 580 N N . GLN A 1 85 ? 41.543 -13.972 22.169 1.00 58.47 85 GLN A N 1
ATOM 581 C CA . GLN A 1 85 ? 42.277 -15.060 21.542 1.00 58.47 85 GLN A CA 1
ATOM 582 C C . GLN A 1 85 ? 41.279 -16.060 20.957 1.00 58.47 85 GLN A C 1
ATOM 584 O O . GLN A 1 85 ? 40.392 -16.559 21.651 1.00 58.47 85 GLN A O 1
ATOM 589 N N . ALA A 1 86 ? 41.428 -16.339 19.663 1.00 56.75 86 ALA A N 1
ATOM 590 C CA . ALA A 1 86 ? 40.669 -17.377 18.990 1.00 56.75 86 ALA A CA 1
ATOM 591 C C . ALA A 1 86 ? 40.870 -18.721 19.720 1.00 56.75 86 ALA A C 1
ATOM 593 O O . ALA A 1 86 ? 42.015 -19.076 20.017 1.00 56.75 86 ALA A O 1
ATOM 594 N N . PRO A 1 87 ? 39.797 -19.476 20.013 1.00 62.25 87 PRO A N 1
ATOM 595 C CA . PRO A 1 87 ? 39.920 -20.774 20.653 1.00 62.25 87 PRO A CA 1
ATOM 596 C C . PRO A 1 87 ? 40.721 -21.723 19.758 1.00 62.25 87 PRO A C 1
ATOM 598 O O . PRO A 1 87 ? 40.326 -22.034 18.633 1.00 62.25 87 PRO A O 1
ATOM 601 N N . THR A 1 88 ? 41.860 -22.181 20.273 1.00 64.88 88 THR A N 1
ATOM 602 C CA . THR A 1 88 ? 42.654 -23.262 19.691 1.00 64.88 88 THR A CA 1
ATOM 603 C C . THR A 1 88 ? 41.773 -24.505 19.601 1.00 64.88 88 THR A C 1
ATOM 605 O O . THR A 1 88 ? 41.363 -25.060 20.621 1.00 64.88 88 THR A O 1
ATOM 608 N N . ALA A 1 89 ? 41.440 -24.915 18.376 1.00 65.00 89 ALA A N 1
ATOM 609 C CA . ALA A 1 89 ? 40.626 -26.098 18.138 1.00 65.00 89 ALA A CA 1
ATOM 610 C C . ALA A 1 89 ? 41.313 -27.355 18.715 1.00 65.00 89 ALA A C 1
ATOM 612 O O . ALA A 1 89 ? 42.537 -27.485 18.610 1.00 65.00 89 ALA A O 1
ATOM 613 N N . PRO A 1 90 ? 40.552 -28.285 19.317 1.00 72.50 90 PRO A N 1
ATOM 614 C CA . PRO A 1 90 ? 41.105 -29.514 19.865 1.00 72.50 90 PRO A CA 1
ATOM 615 C C . PRO A 1 90 ? 41.739 -30.378 18.758 1.00 72.50 90 PRO A C 1
ATOM 617 O O . PRO A 1 90 ? 41.199 -30.462 17.649 1.00 72.50 90 PRO A O 1
ATOM 620 N N . PRO A 1 91 ? 42.869 -31.050 19.039 1.00 64.56 91 PRO A N 1
ATOM 621 C CA . PRO A 1 91 ? 43.496 -31.966 18.095 1.00 64.56 91 PRO A CA 1
ATOM 622 C C . PRO A 1 91 ? 42.580 -33.179 17.881 1.00 64.56 91 PRO A C 1
ATOM 624 O O . PRO A 1 91 ? 42.308 -33.924 18.818 1.00 64.56 91 PRO A O 1
ATOM 627 N N . GLY A 1 92 ? 42.086 -33.368 16.654 1.00 66.75 92 GLY A N 1
ATOM 628 C CA . GLY A 1 92 ? 41.279 -34.542 16.288 1.00 66.75 92 GLY A CA 1
ATOM 629 C C . GLY A 1 92 ? 40.071 -34.277 15.390 1.00 66.75 92 GLY A C 1
ATOM 630 O O . GLY A 1 92 ? 39.412 -35.230 14.984 1.00 66.75 92 GLY A O 1
ATOM 631 N N . VAL A 1 93 ? 39.771 -33.023 15.039 1.00 54.69 93 VAL A N 1
ATOM 632 C CA . VAL A 1 93 ? 38.749 -32.737 14.022 1.00 54.69 93 VAL A CA 1
ATOM 633 C C . VAL A 1 93 ? 39.375 -32.923 12.643 1.00 54.69 93 VAL A C 1
ATOM 635 O O . VAL A 1 93 ? 40.126 -32.068 12.172 1.00 54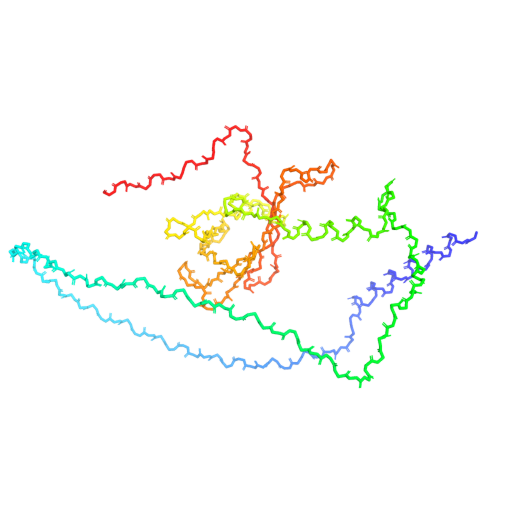.69 93 VAL A O 1
ATOM 638 N N . GLU A 1 94 ? 39.085 -34.056 12.000 1.00 58.34 94 GLU A N 1
ATOM 639 C CA . GLU A 1 94 ? 39.352 -34.238 10.576 1.00 58.34 94 GLU A CA 1
ATOM 640 C C . GLU A 1 94 ? 38.699 -33.089 9.806 1.00 58.34 94 GLU A C 1
ATOM 642 O O . GLU A 1 94 ? 37.477 -32.932 9.772 1.00 58.34 94 GLU A O 1
ATOM 647 N N . VAL A 1 95 ? 39.542 -32.255 9.200 1.00 57.53 95 VAL A N 1
ATOM 648 C CA . VAL A 1 95 ? 39.116 -31.237 8.250 1.00 57.53 95 VAL A CA 1
ATOM 649 C C . VAL A 1 95 ? 38.463 -31.979 7.092 1.00 57.53 95 VAL A C 1
ATOM 651 O O . VAL A 1 95 ? 39.149 -32.553 6.245 1.00 57.53 95 VAL A O 1
ATOM 654 N N . ILE A 1 96 ? 37.129 -31.984 7.069 1.00 54.62 96 ILE A N 1
ATOM 655 C CA . ILE A 1 96 ? 36.340 -32.450 5.932 1.00 54.62 96 ILE A CA 1
ATOM 656 C C . ILE A 1 96 ? 36.695 -31.523 4.773 1.00 54.62 96 ILE A C 1
ATOM 658 O O . ILE A 1 96 ? 36.161 -30.423 4.626 1.00 54.62 96 ILE A O 1
ATOM 662 N N . SER A 1 97 ? 37.675 -31.962 3.987 1.00 56.56 97 SER A N 1
ATOM 663 C CA . SER A 1 97 ? 38.102 -31.325 2.752 1.00 56.56 97 SER A CA 1
ATOM 664 C C . SER A 1 97 ? 36.859 -31.032 1.909 1.00 56.56 97 SER A C 1
ATOM 666 O O . SER A 1 97 ? 35.984 -31.903 1.816 1.00 56.56 97 SER A O 1
ATOM 668 N N . PRO A 1 98 ? 36.723 -29.829 1.321 1.00 52.91 98 PRO A N 1
ATOM 669 C CA . PRO A 1 98 ? 35.563 -29.492 0.516 1.00 52.91 98 PRO A CA 1
ATOM 670 C C . PRO A 1 98 ? 35.477 -30.489 -0.635 1.00 52.91 98 PRO A C 1
ATOM 672 O O . PRO A 1 98 ? 36.228 -30.426 -1.610 1.00 52.91 98 PRO A O 1
ATOM 675 N N . VAL A 1 99 ? 34.553 -31.440 -0.496 1.00 45.69 99 VAL A N 1
ATOM 676 C CA . VAL A 1 99 ? 34.191 -32.390 -1.537 1.00 45.69 99 VAL A CA 1
ATOM 677 C C . VAL A 1 99 ? 33.895 -31.557 -2.775 1.00 45.69 99 VAL A C 1
ATOM 679 O O . VAL A 1 99 ? 32.940 -30.775 -2.784 1.00 45.69 99 VAL A O 1
ATOM 682 N N . LYS A 1 100 ? 34.727 -31.712 -3.812 1.00 45.31 100 LYS A N 1
ATOM 683 C CA . LYS A 1 100 ? 34.438 -31.269 -5.178 1.00 45.31 100 LYS A CA 1
ATOM 684 C C . LYS A 1 100 ? 33.156 -31.974 -5.615 1.00 45.31 100 LYS A C 1
ATOM 686 O O . LYS A 1 100 ? 33.189 -33.008 -6.275 1.00 45.31 100 LYS A O 1
ATOM 691 N N . ARG A 1 101 ? 32.002 -31.444 -5.208 1.00 46.78 101 ARG A N 1
ATOM 692 C CA . ARG A 1 101 ? 30.719 -31.820 -5.779 1.00 46.78 101 ARG A CA 1
ATOM 693 C C . ARG A 1 101 ? 30.769 -31.316 -7.211 1.00 46.78 101 ARG A C 1
ATOM 695 O O . ARG A 1 101 ? 30.594 -30.125 -7.455 1.00 46.78 101 ARG A O 1
ATOM 702 N N . ASN A 1 102 ? 31.038 -32.230 -8.140 1.00 46.66 102 ASN A N 1
ATOM 703 C CA . ASN A 1 102 ? 30.628 -32.090 -9.529 1.00 46.66 102 ASN A CA 1
ATOM 704 C C . ASN A 1 102 ? 29.103 -31.951 -9.512 1.00 46.66 102 ASN A C 1
ATOM 706 O O . ASN A 1 102 ? 28.369 -32.931 -9.617 1.00 46.66 102 ASN A O 1
ATOM 710 N N . MET A 1 103 ? 28.623 -30.729 -9.282 1.00 45.84 103 MET A N 1
ATOM 711 C CA . MET A 1 103 ? 27.244 -30.381 -9.552 1.00 45.84 103 MET A CA 1
ATOM 712 C C . MET A 1 103 ? 27.084 -30.531 -11.058 1.00 45.84 103 MET A C 1
ATOM 714 O O . MET A 1 103 ? 27.553 -29.688 -11.822 1.00 45.84 103 MET A O 1
ATOM 718 N N . ASN A 1 104 ? 26.446 -31.627 -11.471 1.00 51.25 104 ASN A N 1
ATOM 719 C CA . ASN A 1 104 ? 25.701 -31.670 -12.719 1.00 51.25 104 ASN A CA 1
ATOM 720 C C . ASN A 1 104 ? 24.735 -30.486 -12.668 1.00 51.25 104 ASN A C 1
ATOM 722 O O . ASN A 1 104 ? 23.673 -30.565 -12.050 1.00 51.25 104 ASN A O 1
ATOM 726 N N . LEU A 1 105 ? 25.175 -29.350 -13.208 1.00 55.09 105 LEU A N 1
ATOM 727 C CA . LEU A 1 105 ? 24.358 -28.157 -13.274 1.00 55.09 105 LEU A CA 1
ATOM 728 C C . LEU A 1 105 ? 23.132 -28.512 -14.117 1.00 55.09 105 LEU A C 1
ATOM 730 O O . LEU A 1 105 ? 23.296 -29.054 -15.215 1.00 55.09 105 LEU A O 1
ATOM 734 N N . PRO A 1 106 ? 21.913 -28.240 -13.623 1.00 55.56 106 PRO A N 1
ATOM 735 C CA . PRO A 1 106 ? 20.732 -28.385 -14.451 1.00 55.56 106 PRO A CA 1
ATOM 736 C C . PRO A 1 106 ? 20.914 -27.544 -15.724 1.00 55.56 106 PRO A C 1
ATOM 738 O O . PRO A 1 106 ? 21.555 -26.484 -15.674 1.00 55.56 106 PRO A O 1
ATOM 741 N N . PRO A 1 107 ? 20.388 -28.012 -16.869 1.00 57.44 107 PRO A N 1
ATOM 742 C CA . PRO A 1 107 ? 20.475 -27.272 -18.117 1.00 57.44 107 PRO A CA 1
ATOM 743 C C . PRO A 1 107 ? 19.943 -25.842 -17.921 1.00 57.44 107 PRO A C 1
ATOM 745 O O . PRO A 1 107 ? 19.031 -25.630 -17.117 1.00 57.44 107 PRO A O 1
ATOM 748 N N . PRO A 1 108 ? 20.522 -24.848 -18.619 1.00 57.84 108 PRO A N 1
ATOM 749 C CA . PRO A 1 108 ? 20.165 -23.445 -18.451 1.00 57.84 108 PRO A CA 1
ATOM 750 C C . PRO A 1 108 ? 18.655 -23.252 -18.599 1.00 57.84 108 PRO A C 1
ATOM 752 O O . PRO A 1 108 ? 18.057 -23.644 -19.607 1.00 57.84 108 PRO A O 1
ATOM 755 N N . LEU A 1 109 ? 18.043 -22.652 -17.576 1.00 50.53 109 LEU A N 1
ATOM 756 C CA . LEU A 1 109 ? 16.627 -22.317 -17.584 1.00 50.53 109 LEU A CA 1
ATOM 757 C C . LEU A 1 109 ? 16.419 -21.219 -18.635 1.00 50.53 109 LEU A C 1
ATOM 759 O O . LEU A 1 109 ? 16.947 -20.113 -18.506 1.00 50.53 109 LEU A O 1
ATOM 763 N N . HIS A 1 110 ? 15.690 -21.540 -19.698 1.00 49.44 110 HIS A N 1
ATOM 764 C CA . HIS A 1 110 ? 15.320 -20.562 -20.713 1.00 49.44 110 HIS A CA 1
ATOM 765 C C . HIS A 1 110 ? 14.022 -19.887 -20.273 1.00 49.44 110 HIS A C 1
ATOM 767 O O . HIS A 1 110 ? 12.994 -20.550 -20.145 1.00 49.44 110 HIS A O 1
ATOM 773 N N . VAL A 1 111 ? 14.067 -18.575 -20.045 1.00 50.16 111 VAL A N 1
ATOM 774 C CA . VAL A 1 111 ? 12.871 -17.751 -19.839 1.00 50.16 111 VAL A CA 1
ATOM 775 C C . VAL A 1 111 ? 12.720 -16.880 -21.084 1.00 50.16 111 VAL A C 1
ATOM 777 O O . VAL A 1 111 ? 13.506 -15.963 -21.321 1.00 50.16 111 VAL A O 1
ATOM 780 N N . GLY A 1 112 ? 11.746 -17.212 -21.933 1.00 65.75 112 GLY A N 1
ATOM 781 C CA . GLY A 1 112 ? 11.534 -16.541 -23.220 1.00 65.75 112 GLY A CA 1
ATOM 782 C C . GLY A 1 112 ? 12.668 -16.781 -24.230 1.00 65.75 112 GLY A C 1
ATOM 783 O O . GLY A 1 112 ? 13.178 -17.893 -24.355 1.00 65.75 112 GLY A O 1
ATOM 784 N N . LYS A 1 113 ? 13.059 -15.735 -24.974 1.00 58.75 113 LYS A N 1
ATOM 785 C CA . LYS A 1 113 ? 14.153 -15.777 -25.972 1.00 58.75 113 LYS A CA 1
ATOM 786 C C . LYS A 1 113 ? 15.556 -15.573 -25.369 1.00 58.75 113 LYS A C 1
ATOM 788 O O . LYS A 1 113 ? 16.534 -15.563 -26.111 1.00 58.75 113 LYS A O 1
ATOM 793 N N . GLY A 1 114 ? 15.671 -15.391 -24.051 1.00 48.72 114 GLY A N 1
ATOM 794 C CA . GLY A 1 114 ? 16.941 -15.155 -23.360 1.00 48.72 114 GLY A CA 1
ATOM 795 C C . GLY A 1 114 ? 17.452 -16.392 -22.617 1.00 48.72 114 GLY A C 1
ATOM 796 O O . GLY A 1 114 ? 16.719 -17.011 -21.847 1.00 48.72 114 GLY A O 1
ATOM 797 N N . GLN A 1 115 ? 18.730 -16.737 -22.805 1.00 50.69 115 GLN A N 1
ATOM 798 C CA . GLN A 1 115 ? 19.427 -17.694 -21.940 1.00 50.69 115 GLN A CA 1
ATOM 799 C C . GLN A 1 115 ? 19.859 -17.007 -20.645 1.00 50.69 115 GLN A C 1
ATOM 801 O O . GLN A 1 115 ? 20.726 -16.131 -20.661 1.00 50.69 115 GLN A O 1
ATOM 806 N N . ILE A 1 116 ? 19.315 -17.440 -19.508 1.00 55.91 116 ILE A N 1
ATOM 807 C CA . ILE A 1 116 ? 19.815 -17.011 -18.201 1.00 55.91 116 ILE A CA 1
ATOM 808 C C . ILE A 1 116 ? 21.025 -17.891 -17.864 1.00 55.91 116 ILE A C 1
ATOM 810 O O . ILE A 1 116 ? 20.889 -19.091 -17.635 1.00 55.91 116 ILE A O 1
ATOM 814 N N . LYS A 1 117 ? 22.234 -17.310 -17.856 1.00 56.84 117 LYS A N 1
ATOM 815 C CA . LYS A 1 117 ? 23.462 -18.003 -17.425 1.00 56.84 117 LYS A CA 1
ATOM 816 C C . LYS A 1 117 ? 23.404 -18.261 -15.913 1.00 56.84 117 LYS A C 1
ATOM 818 O O . LYS A 1 117 ? 23.677 -17.378 -15.101 1.00 56.84 117 LYS A O 1
ATOM 823 N N . THR A 1 118 ? 23.008 -19.474 -15.549 1.00 57.38 118 THR A N 1
ATOM 824 C CA . THR A 1 118 ? 22.791 -19.947 -14.178 1.00 57.38 118 THR A CA 1
ATOM 825 C C . THR A 1 118 ? 24.109 -20.032 -13.401 1.00 57.38 118 THR A C 1
ATOM 827 O O . THR A 1 118 ? 25.044 -20.696 -13.841 1.00 57.38 118 THR A O 1
ATOM 830 N N . GLY A 1 119 ? 24.198 -19.387 -12.231 1.00 50.28 119 GLY A N 1
ATOM 831 C CA . GLY A 1 119 ? 25.229 -19.719 -11.236 1.00 50.28 119 GLY A CA 1
ATOM 832 C C . GLY A 1 119 ? 25.638 -18.577 -10.308 1.00 50.28 119 GLY A C 1
ATOM 833 O O . GLY A 1 119 ? 25.497 -18.696 -9.096 1.00 50.28 119 GLY A O 1
ATOM 834 N N . LYS A 1 120 ? 26.131 -17.457 -10.855 1.00 47.25 120 LYS A N 1
ATOM 835 C CA . LYS A 1 120 ? 26.684 -16.346 -10.044 1.00 47.25 120 LYS A CA 1
ATOM 836 C C . LYS A 1 120 ? 25.895 -15.038 -10.143 1.00 47.25 120 LYS A C 1
ATOM 838 O O . LYS A 1 120 ? 25.937 -14.227 -9.227 1.00 47.25 120 LYS A O 1
ATOM 843 N N . VAL A 1 121 ? 25.147 -14.849 -11.230 1.00 49.91 121 VAL A N 1
ATOM 844 C CA . VAL A 1 121 ? 24.334 -13.641 -11.446 1.00 49.91 121 VAL A CA 1
ATOM 845 C C . VAL A 1 121 ? 22.991 -13.752 -10.714 1.00 49.91 121 VAL A C 1
ATOM 847 O O . VAL A 1 121 ? 22.532 -12.778 -10.131 1.00 49.91 121 VAL A O 1
ATOM 850 N N . THR A 1 122 ? 22.417 -14.958 -10.635 1.00 49.62 122 THR A N 1
ATOM 851 C CA . THR A 1 122 ? 21.082 -15.189 -10.056 1.00 49.62 122 THR A CA 1
ATOM 852 C C . THR A 1 122 ? 21.029 -15.026 -8.528 1.00 49.62 122 THR A C 1
ATOM 854 O O . THR A 1 122 ? 20.008 -14.613 -7.979 1.00 49.62 122 THR A O 1
ATOM 857 N N . SER A 1 123 ? 22.124 -15.317 -7.814 1.00 49.84 123 SER A N 1
ATOM 858 C CA . SER A 1 123 ? 22.196 -15.122 -6.356 1.00 49.84 123 SER A CA 1
ATOM 859 C C . SER A 1 123 ? 22.466 -13.666 -5.970 1.00 49.84 123 SER A C 1
ATOM 861 O O . SER A 1 123 ? 21.968 -13.201 -4.944 1.00 49.84 123 SER A O 1
ATOM 863 N N . MET A 1 124 ? 23.182 -12.912 -6.814 1.00 49.56 124 MET A N 1
ATOM 864 C CA . MET A 1 124 ? 23.300 -11.462 -6.653 1.00 49.56 124 MET A CA 1
ATOM 865 C C . MET A 1 124 ? 21.980 -10.746 -6.938 1.00 49.56 124 MET A C 1
ATOM 867 O O . MET A 1 124 ? 21.684 -9.778 -6.246 1.00 49.56 124 MET A O 1
ATOM 871 N N . THR A 1 125 ? 21.159 -11.217 -7.882 1.00 57.00 125 THR A N 1
ATOM 872 C CA . THR A 1 125 ? 19.885 -10.554 -8.202 1.00 57.00 125 THR A CA 1
ATOM 873 C C . THR A 1 125 ? 18.881 -10.620 -7.054 1.00 57.00 125 THR A C 1
ATOM 875 O O . THR A 1 125 ? 18.350 -9.580 -6.699 1.00 57.00 125 THR A O 1
ATOM 878 N N . LEU A 1 126 ? 18.677 -11.758 -6.377 1.00 57.41 126 LEU A N 1
ATOM 879 C CA . LEU A 1 126 ? 17.697 -11.817 -5.273 1.00 57.41 126 LEU A CA 1
ATOM 880 C C . LEU A 1 126 ? 18.130 -11.014 -4.036 1.00 57.41 126 LEU A C 1
ATOM 882 O O . LEU A 1 126 ? 17.315 -10.321 -3.432 1.00 57.41 126 LEU A O 1
ATOM 886 N N . ARG A 1 127 ? 19.421 -11.049 -3.675 1.00 57.81 127 ARG A N 1
ATOM 887 C CA . ARG A 1 127 ? 19.935 -10.250 -2.550 1.00 57.81 127 ARG A CA 1
ATOM 888 C C . ARG A 1 127 ? 19.930 -8.751 -2.868 1.00 57.81 127 ARG A C 1
ATOM 890 O O . ARG A 1 127 ? 19.684 -7.952 -1.974 1.00 57.81 127 ARG A O 1
ATOM 897 N N . ARG A 1 128 ? 20.168 -8.370 -4.128 1.00 62.34 128 ARG A N 1
ATOM 898 C CA . ARG A 1 128 ? 20.084 -6.974 -4.579 1.00 62.34 128 ARG A CA 1
ATOM 899 C C . ARG A 1 128 ? 18.637 -6.478 -4.614 1.00 62.34 128 ARG A C 1
ATOM 901 O O . ARG A 1 128 ? 18.407 -5.362 -4.170 1.00 62.34 128 ARG A O 1
ATOM 908 N N . LEU A 1 129 ? 17.687 -7.334 -5.004 1.00 58.88 129 LEU A N 1
ATOM 909 C CA . LEU A 1 129 ? 16.247 -7.063 -4.905 1.00 58.88 129 LEU A CA 1
ATOM 910 C C . LEU A 1 129 ? 15.795 -6.862 -3.446 1.00 58.88 129 LEU A C 1
ATOM 912 O O . LEU A 1 129 ? 15.034 -5.947 -3.155 1.00 58.88 129 LEU A O 1
ATOM 916 N N . ALA A 1 130 ? 16.319 -7.649 -2.501 1.00 65.19 130 ALA A N 1
ATOM 917 C CA . ALA A 1 130 ? 16.056 -7.460 -1.068 1.00 65.19 130 ALA A CA 1
ATOM 918 C C . ALA A 1 130 ? 16.768 -6.231 -0.456 1.00 65.19 130 ALA A C 1
ATOM 920 O O . ALA A 1 130 ? 16.399 -5.765 0.625 1.00 65.19 130 ALA A O 1
ATOM 921 N N . GLY A 1 131 ? 17.791 -5.705 -1.135 1.00 73.81 131 GLY A N 1
ATOM 922 C CA . GLY A 1 131 ? 18.610 -4.590 -0.665 1.00 73.81 131 GLY A CA 1
ATOM 923 C C . GLY A 1 131 ? 18.021 -3.208 -0.939 1.00 73.81 131 GLY A C 1
ATOM 924 O O . GLY A 1 131 ? 18.554 -2.233 -0.425 1.00 73.81 131 GLY A O 1
ATOM 925 N N . TYR A 1 132 ? 16.943 -3.089 -1.718 1.00 82.50 132 TYR A N 1
ATOM 926 C CA . TYR A 1 132 ? 16.394 -1.772 -2.044 1.00 82.50 132 TYR A CA 1
ATOM 927 C C . TYR A 1 132 ? 15.700 -1.145 -0.858 1.00 82.50 132 TYR A C 1
ATOM 929 O O . TYR A 1 132 ? 14.724 -1.695 -0.349 1.00 82.50 132 TYR A O 1
ATOM 937 N N . ASP A 1 133 ? 16.204 0.002 -0.424 1.00 88.50 133 ASP A N 1
ATOM 938 C CA . ASP A 1 133 ? 15.535 0.837 0.556 1.00 88.50 133 ASP A CA 1
ATOM 939 C C . ASP A 1 133 ? 14.494 1.715 -0.130 1.00 88.50 133 ASP A C 1
ATOM 941 O O . ASP A 1 133 ? 14.753 2.354 -1.157 1.00 88.50 133 ASP A O 1
ATOM 945 N N . PHE A 1 134 ? 13.300 1.699 0.450 1.00 91.06 134 PHE A N 1
ATOM 946 C CA . PHE A 1 134 ? 12.196 2.543 0.037 1.00 91.06 134 PHE A CA 1
ATOM 947 C C . PHE A 1 134 ? 11.894 3.530 1.150 1.00 91.06 134 PHE A C 1
ATOM 949 O O . PHE A 1 134 ? 11.867 3.158 2.331 1.00 91.06 134 PHE A O 1
ATOM 956 N N . THR A 1 135 ? 11.706 4.788 0.775 1.00 94.38 135 THR A N 1
ATOM 957 C CA . THR A 1 135 ? 11.202 5.800 1.694 1.00 94.38 135 THR A CA 1
ATOM 958 C C . THR A 1 135 ? 9.690 5.651 1.812 1.00 94.38 135 THR A C 1
ATOM 960 O O . THR A 1 135 ? 9.021 5.110 0.935 1.00 94.38 135 THR A O 1
ATOM 963 N N . LEU A 1 136 ? 9.127 6.131 2.915 1.00 95.25 136 LEU A N 1
ATOM 964 C CA . LEU A 1 136 ? 7.683 6.073 3.128 1.00 95.25 136 LEU A CA 1
ATOM 965 C C . LEU A 1 136 ? 6.901 6.884 2.073 1.00 95.25 136 LEU A C 1
ATOM 967 O O . LEU A 1 136 ? 5.799 6.490 1.709 1.00 95.25 136 LEU A O 1
ATOM 971 N N . ASP A 1 137 ? 7.488 7.948 1.509 1.00 94.94 137 ASP A N 1
ATOM 972 C CA . ASP A 1 137 ? 6.874 8.716 0.410 1.00 94.94 137 ASP A CA 1
ATOM 973 C C . ASP A 1 137 ? 6.701 7.895 -0.869 1.00 94.94 137 ASP A C 1
ATOM 975 O O . ASP A 1 137 ? 5.770 8.126 -1.639 1.00 94.94 137 ASP A O 1
ATOM 979 N N . GLU A 1 138 ? 7.563 6.903 -1.092 1.00 93.69 138 GLU A N 1
ATOM 980 C CA . GLU A 1 138 ? 7.445 6.005 -2.240 1.00 93.69 138 GLU A CA 1
ATOM 981 C C . GLU A 1 138 ? 6.260 5.040 -2.096 1.00 93.69 138 GLU A C 1
ATOM 983 O O . GLU A 1 138 ? 5.757 4.543 -3.105 1.00 93.69 138 GLU A O 1
ATOM 988 N N . PHE A 1 139 ? 5.769 4.816 -0.873 1.00 95.50 139 PHE A N 1
ATOM 989 C CA . PHE A 1 139 ? 4.546 4.053 -0.612 1.00 95.50 139 PHE A CA 1
ATOM 990 C C . PHE A 1 139 ? 3.278 4.913 -0.686 1.00 95.50 139 PHE A C 1
ATOM 992 O O . PHE A 1 139 ? 2.205 4.382 -0.976 1.00 95.50 139 PHE A O 1
ATOM 999 N N . CYS A 1 140 ? 3.381 6.227 -0.472 1.00 96.06 140 CYS A N 1
ATOM 1000 C CA . CYS A 1 140 ? 2.250 7.143 -0.592 1.00 96.06 140 CYS A CA 1
ATOM 1001 C C . CYS A 1 140 ? 1.726 7.200 -2.032 1.00 96.06 140 CYS A C 1
ATOM 1003 O O . CYS A 1 140 ? 2.501 7.221 -2.989 1.00 96.06 140 CYS A O 1
ATOM 1005 N N . GLY A 1 141 ? 0.411 7.269 -2.200 1.00 95.19 141 GLY A N 1
ATOM 1006 C CA . GLY A 1 141 ? -0.225 7.357 -3.508 1.00 95.19 141 GLY A CA 1
ATOM 1007 C C . GLY A 1 141 ? -1.692 6.950 -3.490 1.00 95.19 141 GLY A C 1
ATOM 1008 O O . GLY A 1 141 ? -2.223 6.526 -2.466 1.00 95.19 141 GLY A O 1
ATOM 1009 N N . HIS A 1 142 ? -2.316 7.070 -4.656 1.00 96.69 142 HIS A N 1
ATOM 1010 C CA . HIS A 1 142 ? -3.680 6.631 -4.909 1.00 96.69 142 HIS A CA 1
ATOM 1011 C C . HIS A 1 142 ? -3.640 5.271 -5.607 1.00 96.69 142 HIS A C 1
ATOM 1013 O O . HIS A 1 142 ? -2.937 5.114 -6.608 1.00 96.69 142 HIS A O 1
ATOM 1019 N N . TYR A 1 143 ? -4.347 4.278 -5.078 1.00 97.38 143 TYR A N 1
ATOM 1020 C CA . TYR A 1 143 ? -4.331 2.908 -5.582 1.00 97.38 143 TYR A CA 1
ATOM 1021 C C . TYR A 1 143 ? -5.743 2.461 -5.950 1.00 97.38 143 TYR A C 1
ATOM 1023 O O . TYR A 1 143 ? -6.654 2.573 -5.140 1.00 97.38 143 TYR A O 1
ATOM 1031 N N . GLU A 1 144 ? -5.929 1.899 -7.140 1.00 97.50 144 GLU A N 1
ATOM 1032 C CA . GLU A 1 144 ? -7.210 1.324 -7.566 1.00 97.50 144 GLU A CA 1
ATOM 1033 C C . GLU A 1 144 ? -7.231 -0.188 -7.321 1.00 97.50 144 GLU A C 1
ATOM 1035 O O . GLU A 1 144 ? -6.280 -0.895 -7.674 1.00 97.50 144 GLU A O 1
ATOM 1040 N N . ILE A 1 145 ? -8.308 -0.698 -6.716 1.00 97.62 145 ILE A N 1
ATOM 1041 C CA . ILE A 1 145 ? -8.494 -2.130 -6.466 1.00 97.62 145 ILE A CA 1
ATOM 1042 C C . ILE A 1 145 ? -8.745 -2.859 -7.794 1.00 97.62 145 ILE A C 1
ATOM 1044 O O . ILE A 1 145 ? -9.743 -2.638 -8.471 1.00 97.62 145 ILE A O 1
ATOM 1048 N N . SER A 1 146 ? -7.862 -3.796 -8.149 1.00 96.12 146 SER A N 1
ATOM 1049 C CA . SER A 1 146 ? -7.825 -4.418 -9.486 1.00 96.12 146 SER A CA 1
ATOM 1050 C C . SER A 1 146 ? -9.113 -5.160 -9.866 1.00 96.12 146 SER A C 1
ATOM 1052 O O . SER A 1 146 ? -9.434 -5.277 -11.045 1.00 96.12 146 SER A O 1
ATOM 1054 N N . ASN A 1 147 ? -9.825 -5.710 -8.881 1.00 95.38 147 ASN A N 1
ATOM 1055 C CA . ASN A 1 147 ? -11.060 -6.474 -9.061 1.00 95.38 147 ASN A CA 1
ATOM 1056 C C . ASN A 1 147 ? -12.337 -5.668 -8.759 1.00 95.38 147 ASN A C 1
ATOM 1058 O O . ASN A 1 147 ? -13.428 -6.217 -8.894 1.00 95.38 147 ASN A O 1
ATOM 1062 N N . GLU A 1 148 ? -12.221 -4.402 -8.351 1.00 96.12 148 GLU A N 1
ATOM 1063 C CA . GLU A 1 148 ? -13.344 -3.534 -7.974 1.00 96.12 148 GLU A CA 1
ATOM 1064 C C . GLU A 1 148 ? -13.141 -2.135 -8.600 1.00 96.12 148 GLU A C 1
ATOM 1066 O O . GLU A 1 148 ? -12.672 -1.221 -7.919 1.00 96.12 148 GLU A O 1
ATOM 1071 N N . PRO A 1 149 ? -13.456 -1.950 -9.900 1.00 95.00 149 PRO A N 1
ATOM 1072 C CA . PRO A 1 149 ? -13.232 -0.684 -10.598 1.00 95.00 149 PRO A CA 1
ATOM 1073 C C . PRO A 1 149 ? -13.936 0.488 -9.911 1.00 95.00 149 PRO A C 1
ATOM 1075 O O . PRO A 1 149 ? -15.103 0.379 -9.529 1.00 95.00 149 PRO A O 1
ATOM 1078 N N . GLY A 1 150 ? -13.239 1.615 -9.773 1.00 95.25 150 GLY A N 1
ATOM 1079 C CA . GLY A 1 150 ? -13.763 2.795 -9.078 1.00 95.25 150 GLY A CA 1
ATOM 1080 C C . GLY A 1 150 ? -13.708 2.729 -7.547 1.00 95.25 150 GLY A C 1
ATOM 1081 O O . GLY A 1 150 ? -14.085 3.704 -6.898 1.00 95.25 150 GLY A O 1
ATOM 1082 N N . ARG A 1 151 ? -13.225 1.627 -6.955 1.00 97.19 151 ARG A N 1
ATOM 1083 C CA . ARG A 1 151 ? -12.828 1.590 -5.545 1.00 97.19 151 ARG A CA 1
ATOM 1084 C C . ARG A 1 151 ? -11.343 1.886 -5.421 1.00 97.19 151 ARG A C 1
ATOM 1086 O O . ARG A 1 151 ? -10.496 1.202 -5.998 1.00 97.19 151 ARG A O 1
ATOM 1093 N N . PHE A 1 152 ? -11.040 2.858 -4.577 1.00 97.31 152 PHE A N 1
ATOM 1094 C CA . PHE A 1 152 ? -9.691 3.341 -4.348 1.00 97.31 152 PHE A CA 1
ATOM 1095 C C . PHE A 1 152 ? -9.256 3.225 -2.893 1.00 97.31 152 PHE A C 1
ATOM 1097 O O . PHE A 1 152 ? -10.067 3.331 -1.968 1.00 97.31 152 PHE A O 1
ATOM 1104 N N . VAL A 1 153 ? -7.952 3.060 -2.724 1.00 97.62 153 VAL A N 1
ATOM 1105 C CA . VAL A 1 153 ? -7.239 3.125 -1.457 1.00 97.62 153 VAL A CA 1
ATOM 1106 C C . VAL A 1 153 ? -6.199 4.231 -1.563 1.00 97.62 153 VAL A C 1
ATOM 1108 O O . VAL A 1 153 ? -5.305 4.184 -2.408 1.00 97.62 153 VAL A O 1
ATOM 1111 N N . ASP A 1 154 ? -6.307 5.218 -0.689 1.00 97.75 154 ASP A N 1
ATOM 1112 C CA . ASP A 1 154 ? -5.339 6.295 -0.547 1.00 97.75 154 ASP A CA 1
ATOM 1113 C C . ASP A 1 154 ? -4.353 5.958 0.562 1.00 97.75 154 ASP A C 1
ATOM 1115 O O . ASP A 1 154 ? -4.749 5.613 1.677 1.00 97.75 154 ASP A O 1
ATOM 1119 N N . VAL A 1 155 ? -3.063 6.091 0.268 1.00 97.81 155 VAL A N 1
ATOM 1120 C CA . VAL A 1 155 ? -1.994 5.970 1.258 1.00 97.81 155 VAL A CA 1
ATOM 1121 C C . VAL A 1 155 ? -1.280 7.309 1.365 1.00 97.81 155 VAL A C 1
ATOM 1123 O O . VAL A 1 155 ? -0.725 7.806 0.383 1.00 97.81 155 VAL A O 1
ATOM 1126 N N . THR A 1 156 ? -1.274 7.895 2.557 1.00 97.44 156 THR A N 1
ATOM 1127 C CA . THR A 1 156 ? -0.644 9.193 2.836 1.00 97.44 156 THR A CA 1
ATOM 1128 C C . THR A 1 156 ? 0.272 9.119 4.057 1.00 97.44 156 THR A C 1
ATOM 1130 O O . THR A 1 156 ? 0.305 8.117 4.772 1.00 97.44 156 THR A O 1
ATOM 1133 N N . ARG A 1 157 ? 1.065 10.169 4.296 1.00 97.44 157 ARG A N 1
ATOM 1134 C CA . ARG A 1 157 ? 1.878 10.284 5.514 1.00 97.44 157 ARG A CA 1
ATOM 1135 C C . ARG A 1 157 ? 0.994 10.578 6.717 1.00 97.44 157 ARG A C 1
ATOM 1137 O O . ARG A 1 157 ? 0.104 11.423 6.631 1.00 97.44 157 ARG A O 1
ATOM 1144 N N . HIS A 1 158 ? 1.293 9.957 7.854 1.00 96.75 158 HIS A N 1
ATOM 1145 C CA . HIS A 1 158 ? 0.671 10.367 9.105 1.00 96.75 158 HIS A CA 1
ATOM 1146 C C . HIS A 1 158 ? 1.233 11.742 9.537 1.00 96.75 158 HIS A C 1
ATOM 1148 O O . HIS A 1 158 ? 2.452 11.902 9.617 1.00 96.75 158 HIS A O 1
ATOM 1154 N N . PRO A 1 159 ? 0.393 12.756 9.825 1.00 93.12 159 PRO A N 1
ATOM 1155 C CA . PRO A 1 159 ? 0.863 14.122 10.085 1.00 93.12 159 PRO A CA 1
ATOM 1156 C C . PRO A 1 159 ? 1.631 14.274 11.407 1.00 93.12 159 PRO A C 1
ATOM 1158 O O . PRO A 1 159 ? 2.448 15.179 11.538 1.00 93.12 159 PRO A O 1
ATOM 1161 N N . GLY A 1 160 ? 1.373 13.402 12.386 1.00 93.75 160 GLY A N 1
ATOM 1162 C CA . GLY A 1 160 ? 2.010 13.437 13.709 1.00 93.75 160 GLY A CA 1
ATOM 1163 C C . GLY A 1 160 ? 3.060 12.352 13.952 1.00 93.75 160 GLY A C 1
ATOM 1164 O O . GLY A 1 160 ? 3.625 12.306 15.037 1.00 93.75 160 GLY A O 1
ATOM 1165 N N . ASP A 1 161 ? 3.301 11.464 12.983 1.00 95.56 161 ASP A N 1
ATOM 1166 C CA . ASP A 1 161 ? 4.250 10.356 13.135 1.00 95.56 161 ASP A CA 1
ATOM 1167 C C . ASP A 1 161 ? 5.034 10.167 11.825 1.00 95.56 161 ASP A C 1
ATOM 1169 O O . ASP A 1 161 ? 4.476 9.681 10.837 1.00 95.56 161 ASP A O 1
ATOM 1173 N N . PRO A 1 162 ? 6.328 10.537 11.785 1.00 92.94 162 PRO A N 1
ATOM 1174 C CA . PRO A 1 162 ? 7.135 10.447 10.573 1.00 92.94 162 PRO A CA 1
ATOM 1175 C C . PRO A 1 162 ? 7.401 9.003 10.123 1.00 92.94 162 PRO A C 1
ATOM 1177 O O . PRO A 1 162 ? 7.843 8.805 8.987 1.00 92.94 162 PRO A O 1
ATOM 1180 N N . GLY A 1 163 ? 7.172 8.013 10.992 1.00 94.19 163 GLY A N 1
ATOM 1181 C CA . GLY A 1 163 ? 7.361 6.587 10.739 1.00 94.19 163 GLY A CA 1
ATOM 1182 C C . GLY A 1 163 ? 6.098 5.842 10.301 1.00 94.19 163 GLY A C 1
ATOM 1183 O O . GLY A 1 163 ? 6.207 4.679 9.903 1.00 94.19 163 GLY A O 1
ATOM 1184 N N . ALA A 1 164 ? 4.932 6.492 10.338 1.00 96.50 164 ALA A N 1
ATOM 1185 C CA . ALA A 1 164 ? 3.647 5.874 10.031 1.00 96.50 164 ALA A CA 1
ATOM 1186 C C . ALA A 1 164 ? 3.024 6.397 8.729 1.00 96.50 164 ALA A C 1
ATOM 1188 O O . ALA A 1 164 ? 3.316 7.493 8.234 1.00 96.50 164 ALA A O 1
ATOM 1189 N N . LEU A 1 165 ? 2.132 5.581 8.174 1.00 97.88 165 LEU A N 1
ATOM 1190 C CA . LEU A 1 165 ? 1.292 5.931 7.031 1.00 97.88 165 LEU A CA 1
ATOM 1191 C C . LEU A 1 165 ? -0.175 5.934 7.462 1.00 97.88 165 LEU A C 1
ATOM 1193 O O . LEU A 1 165 ? -0.529 5.373 8.493 1.00 97.88 165 LEU A O 1
ATOM 1197 N N . VAL A 1 166 ? -1.038 6.547 6.666 1.00 98.00 166 VAL A N 1
ATOM 1198 C CA . VAL A 1 166 ? -2.491 6.493 6.831 1.00 98.00 166 VAL A CA 1
ATOM 1199 C C . VAL A 1 166 ? -3.080 5.847 5.592 1.00 98.00 166 VAL A C 1
ATOM 1201 O O . VAL A 1 166 ? -2.767 6.258 4.476 1.00 98.00 166 VAL A O 1
ATOM 1204 N N . LEU A 1 167 ? -3.923 4.842 5.798 1.00 97.81 167 LEU A N 1
ATOM 1205 C CA . LEU A 1 167 ? -4.716 4.193 4.766 1.00 97.81 167 LEU A CA 1
ATOM 1206 C C . LEU A 1 167 ? -6.158 4.688 4.845 1.00 97.81 167 LEU A C 1
ATOM 1208 O O . LEU A 1 167 ? -6.770 4.639 5.912 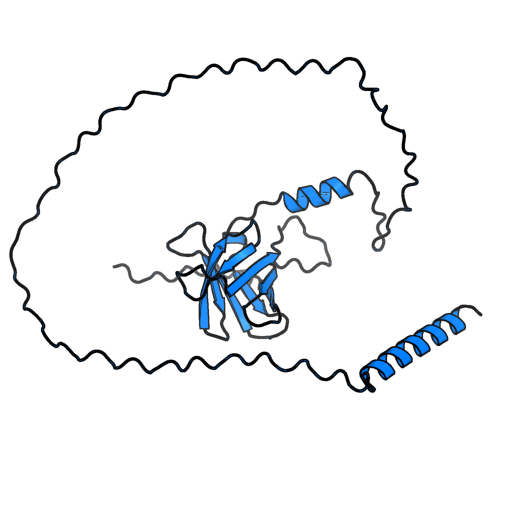1.00 97.81 167 LEU A O 1
ATOM 1212 N N . HIS A 1 168 ? -6.695 5.128 3.714 1.00 97.88 168 HIS A N 1
ATOM 1213 C CA . HIS A 1 168 ? -8.088 5.525 3.550 1.00 97.88 168 HIS A CA 1
ATOM 1214 C C . HIS A 1 168 ? -8.731 4.699 2.430 1.00 97.88 168 HIS A C 1
ATOM 1216 O O . HIS A 1 168 ? -8.255 4.707 1.297 1.00 97.88 168 HIS A O 1
ATOM 1222 N N . ASP A 1 169 ? -9.801 3.972 2.741 1.00 97.31 169 ASP A N 1
ATOM 1223 C CA . ASP A 1 169 ? -10.578 3.201 1.766 1.00 97.31 169 ASP A CA 1
ATOM 1224 C C . ASP A 1 169 ? -11.834 3.970 1.350 1.00 97.31 169 ASP A C 1
ATOM 1226 O O . ASP A 1 169 ? -12.759 4.156 2.140 1.00 97.31 169 ASP A O 1
ATOM 1230 N N . SER A 1 170 ? -11.890 4.367 0.082 1.00 97.00 170 SER A N 1
ATOM 1231 C CA . SER A 1 170 ? -12.975 5.186 -0.476 1.00 97.00 170 SER A CA 1
ATOM 1232 C C . SER A 1 170 ? -14.358 4.528 -0.440 1.00 97.00 170 SER A C 1
ATOM 1234 O O . SER A 1 170 ? -15.356 5.239 -0.352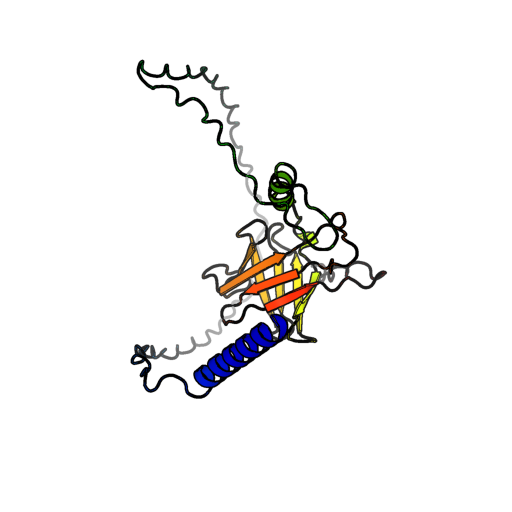 1.00 97.00 170 SER A O 1
ATOM 1236 N N . ALA A 1 171 ? -14.450 3.194 -0.494 1.00 96.12 171 ALA A N 1
ATOM 1237 C CA . ALA A 1 171 ? -15.747 2.512 -0.514 1.00 96.12 171 ALA A CA 1
ATOM 1238 C C . ALA A 1 171 ? -16.402 2.434 0.869 1.00 96.12 171 ALA A C 1
ATOM 1240 O O . ALA A 1 171 ? -17.624 2.480 0.978 1.00 96.12 171 ALA A O 1
ATOM 1241 N N . THR A 1 172 ? -15.598 2.280 1.922 1.00 95.38 172 THR A N 1
ATOM 1242 C CA . THR A 1 172 ? -16.093 2.135 3.300 1.00 95.38 172 THR A CA 1
ATOM 1243 C C . THR A 1 172 ? -15.948 3.415 4.119 1.00 95.38 172 THR A C 1
ATOM 1245 O O . THR A 1 172 ? -16.551 3.526 5.183 1.00 95.38 172 THR A O 1
ATOM 1248 N N . GLY A 1 173 ? -15.139 4.373 3.653 1.00 95.94 173 GLY A N 1
ATOM 1249 C CA . GLY A 1 173 ? -14.713 5.536 4.432 1.00 95.94 173 GLY A CA 1
ATOM 1250 C C . GLY A 1 173 ? -13.765 5.177 5.581 1.00 95.94 173 GLY A C 1
ATOM 1251 O O . GLY A 1 173 ? -13.518 6.004 6.457 1.00 95.94 173 GLY A O 1
ATOM 1252 N N . MET A 1 174 ? -13.254 3.941 5.622 1.00 95.56 174 MET A N 1
ATOM 1253 C CA . MET A 1 174 ? -12.377 3.478 6.691 1.00 95.56 174 MET A CA 1
ATOM 1254 C C . MET A 1 174 ? -11.044 4.224 6.640 1.00 95.56 174 MET A C 1
ATOM 1256 O O . MET A 1 174 ? -10.378 4.242 5.606 1.00 95.56 174 MET A O 1
ATOM 1260 N N . VAL A 1 175 ? -10.631 4.770 7.787 1.00 96.94 175 VAL A N 1
ATOM 1261 C CA . VAL A 1 175 ? -9.314 5.388 7.980 1.00 96.94 175 VAL A CA 1
ATOM 1262 C C . VAL A 1 175 ? -8.546 4.622 9.048 1.00 96.94 175 VAL A C 1
ATOM 1264 O O . VAL A 1 175 ? -9.069 4.392 10.145 1.00 96.94 175 VAL A O 1
ATOM 1267 N N . ARG A 1 176 ? -7.312 4.223 8.740 1.00 97.19 176 ARG A N 1
ATOM 1268 C CA . ARG A 1 176 ? -6.438 3.470 9.648 1.00 97.19 176 ARG A CA 1
ATOM 1269 C C . ARG A 1 176 ? -5.007 3.977 9.589 1.00 97.19 176 ARG A C 1
ATOM 1271 O O . ARG A 1 176 ? -4.488 4.233 8.503 1.00 97.19 176 ARG A O 1
ATOM 1278 N N . THR A 1 177 ? -4.360 4.072 10.747 1.00 97.94 177 THR A N 1
ATOM 1279 C CA . THR A 1 177 ? -2.912 4.290 10.804 1.00 97.94 177 THR A CA 1
ATOM 1280 C C . THR A 1 177 ? -2.208 2.964 10.565 1.00 97.94 177 THR A C 1
ATOM 1282 O O . THR A 1 177 ? -2.510 1.951 11.188 1.00 97.94 177 THR A O 1
ATOM 1285 N N . LEU A 1 178 ? -1.281 2.974 9.619 1.00 98.12 178 LEU A N 1
ATOM 1286 C CA . LEU A 1 178 ? -0.437 1.854 9.259 1.00 98.12 178 LEU A CA 1
ATOM 1287 C C . LEU A 1 178 ? 0.877 1.956 1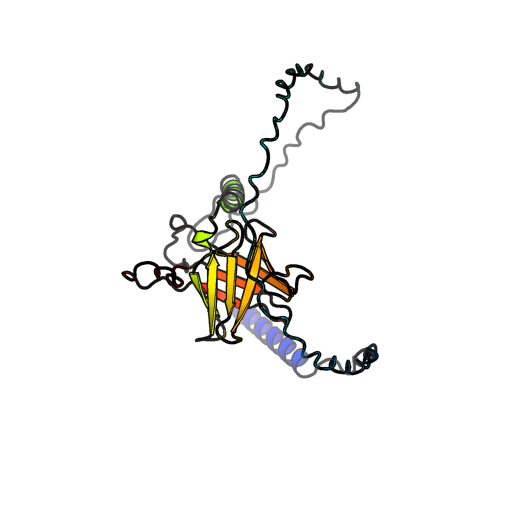0.035 1.00 98.12 178 LEU A C 1
ATOM 1289 O O . LEU A 1 178 ? 1.699 2.840 9.767 1.00 98.12 178 LEU A O 1
ATOM 1293 N N . GLN A 1 179 ? 1.106 1.016 10.946 1.00 97.25 179 GLN A N 1
ATOM 1294 C CA . GLN A 1 179 ? 2.384 0.856 11.627 1.00 97.25 179 GLN A CA 1
ATOM 1295 C C . GLN A 1 179 ? 3.298 -0.107 10.891 1.00 97.25 179 GLN A C 1
ATOM 1297 O O . GLN A 1 179 ? 2.875 -1.115 10.327 1.00 97.25 179 GLN A O 1
ATOM 1302 N N . ARG A 1 180 ? 4.589 0.212 10.887 1.00 97.25 180 ARG A N 1
ATOM 1303 C CA . ARG A 1 180 ? 5.587 -0.575 10.177 1.00 97.25 180 ARG A CA 1
ATOM 1304 C C . ARG A 1 180 ? 5.921 -1.850 10.952 1.00 97.25 180 ARG A C 1
ATOM 1306 O O . ARG A 1 180 ? 6.591 -1.788 11.975 1.00 97.25 180 ARG A O 1
ATOM 1313 N N . PHE A 1 181 ? 5.533 -3.001 10.409 1.00 96.12 181 PHE A N 1
ATOM 1314 C CA . PHE A 1 181 ? 5.902 -4.315 10.946 1.00 96.12 181 PHE A CA 1
ATOM 1315 C C . PHE A 1 181 ? 7.204 -4.843 10.323 1.00 96.12 181 PHE A C 1
ATOM 1317 O O . PHE A 1 181 ? 8.050 -5.433 10.989 1.00 96.12 181 PHE A O 1
ATOM 1324 N N . SER A 1 182 ? 7.391 -4.612 9.023 1.00 94.81 182 SER A N 1
ATOM 1325 C CA . SER A 1 182 ? 8.598 -4.974 8.278 1.00 94.81 182 SER A CA 1
ATOM 1326 C C . SER A 1 182 ? 8.926 -3.902 7.240 1.00 94.81 182 SER A C 1
ATOM 1328 O O . SER A 1 182 ? 8.289 -2.854 7.157 1.00 94.81 182 SER A O 1
ATOM 1330 N N . LYS A 1 183 ? 9.941 -4.138 6.408 1.00 93.12 183 LYS A N 1
ATOM 1331 C CA . LYS A 1 183 ? 10.369 -3.183 5.384 1.00 93.12 183 LYS A CA 1
ATOM 1332 C C . LYS A 1 183 ? 9.239 -2.796 4.424 1.00 93.12 183 LYS A C 1
ATOM 1334 O O . LYS A 1 183 ? 9.154 -1.628 4.062 1.00 93.12 183 LYS A O 1
ATOM 1339 N N . PHE A 1 184 ? 8.405 -3.773 4.071 1.00 95.19 184 PHE A N 1
ATOM 1340 C CA . PHE A 1 184 ? 7.327 -3.666 3.084 1.00 95.19 184 PHE A CA 1
ATOM 1341 C C . PHE A 1 184 ? 5.944 -3.975 3.652 1.00 95.19 184 PHE A C 1
ATOM 1343 O O . PHE A 1 184 ? 4.961 -3.845 2.933 1.00 95.19 184 PHE A O 1
ATOM 1350 N N . ILE A 1 185 ? 5.873 -4.427 4.905 1.00 97.06 185 ILE A N 1
ATOM 1351 C CA . ILE A 1 185 ? 4.636 -4.890 5.532 1.00 97.06 185 ILE A CA 1
ATOM 1352 C C . ILE A 1 185 ? 4.283 -3.910 6.635 1.00 97.06 185 ILE A C 1
ATOM 1354 O O . ILE A 1 185 ? 5.092 -3.656 7.531 1.00 97.06 185 ILE A O 1
ATOM 1358 N N . PHE A 1 186 ? 3.071 -3.391 6.558 1.00 98.00 186 PHE A N 1
ATOM 1359 C CA . PHE A 1 186 ? 2.475 -2.534 7.560 1.00 98.00 186 PHE A CA 1
ATOM 1360 C C . PHE A 1 186 ? 1.224 -3.205 8.108 1.00 98.00 186 PHE A C 1
ATOM 1362 O O . PHE A 1 186 ? 0.551 -3.947 7.395 1.00 98.00 186 PHE A O 1
ATOM 1369 N N . THR A 1 187 ? 0.917 -2.952 9.367 1.00 98.00 187 THR A N 1
ATOM 1370 C CA . THR A 1 187 ? -0.242 -3.496 10.075 1.00 98.00 187 THR A CA 1
ATOM 1371 C C . THR A 1 187 ? -1.100 -2.362 10.608 1.00 98.00 187 THR A C 1
ATOM 1373 O O . THR A 1 187 ? -0.608 -1.252 10.806 1.00 98.00 187 THR A O 1
ATOM 1376 N N . TYR A 1 188 ? -2.378 -2.634 10.834 1.00 97.88 188 TYR A N 1
ATOM 1377 C CA . TYR A 1 188 ? -3.292 -1.706 11.491 1.00 97.88 188 TYR A CA 1
ATOM 1378 C C . TYR A 1 188 ? -4.254 -2.460 12.410 1.00 97.88 188 TYR A C 1
ATOM 1380 O O . TYR A 1 188 ? -4.515 -3.649 12.200 1.00 97.88 188 TYR A O 1
ATOM 1388 N N . GLY A 1 189 ? -4.760 -1.763 13.426 1.00 96.88 189 GLY A N 1
ATOM 1389 C CA . GLY A 1 189 ? -5.741 -2.290 14.370 1.00 96.88 189 GLY A CA 1
ATOM 1390 C C . GLY A 1 189 ? -7.156 -1.729 14.163 1.00 96.88 189 GLY A C 1
ATOM 1391 O O . GLY A 1 189 ? -7.449 -1.158 13.105 1.00 96.88 189 GLY A O 1
ATOM 1392 N N . PRO A 1 190 ? -8.040 -1.879 15.166 1.00 95.12 190 PRO A N 1
ATOM 1393 C CA . PRO A 1 190 ? -9.457 -1.497 15.084 1.00 95.12 190 PRO A CA 1
ATOM 1394 C C . PRO A 1 190 ? -9.698 0.008 14.988 1.00 95.12 190 PRO A C 1
ATOM 1396 O O . PRO A 1 190 ? -10.696 0.455 14.417 1.00 95.12 190 PRO A O 1
ATOM 1399 N N . GLY A 1 191 ? -8.792 0.809 15.540 1.00 91.88 191 GLY A N 1
ATOM 1400 C CA . GLY A 1 191 ? -8.924 2.257 15.625 1.00 91.88 191 GLY A CA 1
ATOM 1401 C C . GLY A 1 191 ? -7.946 3.001 14.723 1.00 91.88 191 GLY A C 1
ATOM 1402 O O . GLY A 1 191 ? -7.024 2.439 14.139 1.00 91.88 191 GLY A O 1
ATOM 1403 N N . PHE A 1 192 ? -8.118 4.321 14.637 1.00 91.81 192 PHE A N 1
ATOM 1404 C CA . PHE A 1 192 ? -7.138 5.173 13.960 1.00 91.81 192 PHE A CA 1
ATOM 1405 C C . PHE A 1 192 ? -5.816 5.257 14.740 1.00 91.81 192 PHE A C 1
ATOM 1407 O O . PHE A 1 192 ? -4.757 5.304 14.128 1.00 91.81 192 PHE A O 1
ATOM 1414 N N . TYR A 1 193 ? -5.868 5.246 16.075 1.00 89.44 193 TYR A N 1
ATOM 1415 C CA . TYR A 1 193 ? -4.687 5.292 16.951 1.00 89.44 193 TYR A CA 1
ATOM 1416 C C . TYR A 1 193 ? -4.383 3.945 17.628 1.00 89.44 193 TYR A C 1
ATOM 1418 O O . TYR A 1 193 ? -3.430 3.844 18.399 1.00 89.44 193 TYR A O 1
ATOM 1426 N N . GLU A 1 194 ? -5.185 2.916 17.352 1.00 89.81 194 GLU A N 1
ATOM 1427 C CA . GLU A 1 194 ? -5.079 1.598 17.978 1.00 89.81 194 GLU A CA 1
ATOM 1428 C C . GLU A 1 194 ? -4.456 0.613 16.993 1.00 89.81 194 GLU A C 1
ATOM 1430 O O . GLU A 1 194 ? -4.965 0.415 15.891 1.00 89.81 194 GLU A O 1
ATOM 1435 N N . ASN A 1 195 ? -3.347 -0.006 17.395 1.00 87.56 195 ASN A N 1
ATOM 1436 C CA . ASN A 1 195 ? -2.590 -0.928 16.540 1.00 87.56 195 ASN A CA 1
ATOM 1437 C C . ASN A 1 195 ? -2.764 -2.392 16.948 1.00 87.56 195 ASN A C 1
ATOM 1439 O O . ASN A 1 195 ? -2.412 -3.285 16.181 1.00 87.56 195 ASN A O 1
ATOM 1443 N N . GLU A 1 196 ? -3.313 -2.627 18.140 1.00 91.56 196 GLU A N 1
ATOM 1444 C CA . GLU A 1 196 ? -3.579 -3.952 18.682 1.00 91.56 196 GLU A CA 1
ATOM 1445 C C . GLU A 1 196 ? -5.046 -4.051 19.136 1.00 91.56 196 GLU A C 1
ATOM 1447 O O . GLU A 1 196 ? -5.552 -3.095 19.728 1.00 91.56 196 GLU A O 1
ATOM 1452 N N . PRO A 1 197 ? -5.724 -5.187 18.885 1.00 94.31 197 PRO A N 1
ATOM 1453 C CA . PRO A 1 197 ? -5.250 -6.329 18.094 1.00 94.31 197 PRO A CA 1
ATOM 1454 C C . PRO A 1 197 ? -5.065 -5.971 16.607 1.00 94.31 197 PRO A C 1
ATOM 1456 O O . PRO A 1 197 ? -5.675 -5.033 16.104 1.00 94.31 197 PRO A O 1
ATOM 1459 N N . VAL A 1 198 ? -4.199 -6.706 15.903 1.00 96.75 198 VAL A N 1
ATOM 1460 C CA . VAL A 1 198 ? -3.975 -6.495 14.463 1.00 96.75 198 VAL A CA 1
ATOM 1461 C C . VAL A 1 198 ? -5.187 -7.014 13.686 1.00 96.75 198 VAL A C 1
ATOM 1463 O O . VAL A 1 198 ? -5.421 -8.219 13.659 1.00 96.75 198 VAL A O 1
ATOM 1466 N N . GLU A 1 199 ? -5.928 -6.119 13.030 1.00 96.75 199 GLU A N 1
ATOM 1467 C CA . GLU A 1 199 ? -7.088 -6.465 12.188 1.00 96.75 199 GLU A CA 1
ATOM 1468 C C . GLU A 1 199 ? -6.705 -6.703 10.728 1.00 96.75 199 GLU A C 1
ATOM 1470 O O . GLU A 1 199 ? -7.413 -7.369 9.977 1.00 96.75 199 GLU A O 1
ATOM 1475 N N . GLY A 1 200 ? -5.591 -6.132 10.278 1.00 97.19 200 GLY A N 1
ATOM 1476 C CA . GLY A 1 200 ? -5.188 -6.282 8.893 1.00 97.19 200 GLY A CA 1
ATOM 1477 C C . GLY A 1 200 ? -3.766 -5.846 8.615 1.00 97.19 200 GLY A C 1
ATOM 1478 O O . GLY A 1 200 ? -3.051 -5.303 9.462 1.00 97.19 200 GLY A O 1
ATOM 1479 N N . SER A 1 201 ? -3.345 -6.113 7.384 1.00 97.88 201 SER A N 1
ATOM 1480 C CA . SER A 1 201 ? -2.016 -5.758 6.908 1.00 97.88 201 SER A CA 1
ATOM 1481 C C . SER A 1 201 ? -2.015 -5.284 5.462 1.00 97.88 201 SER A C 1
ATOM 1483 O O . SER A 1 201 ? -2.854 -5.657 4.639 1.00 97.88 201 SER A O 1
ATOM 1485 N N . VAL A 1 202 ? -1.034 -4.445 5.156 1.00 98.12 202 VAL A N 1
ATOM 1486 C CA . VAL A 1 202 ? -0.754 -3.916 3.828 1.00 98.12 202 VAL A CA 1
ATOM 1487 C C . VAL A 1 202 ? 0.680 -4.268 3.480 1.00 98.12 202 VAL A C 1
ATOM 1489 O O . VAL A 1 202 ? 1.615 -3.879 4.177 1.00 98.12 202 VAL A O 1
ATOM 1492 N N . THR A 1 203 ? 0.860 -5.003 2.390 1.00 97.88 203 THR A N 1
ATOM 1493 C CA . THR A 1 203 ? 2.177 -5.317 1.839 1.00 97.88 203 THR A CA 1
ATOM 1494 C C . THR A 1 203 ? 2.405 -4.511 0.569 1.00 97.88 203 THR A C 1
ATOM 1496 O O . THR A 1 203 ? 1.705 -4.700 -0.425 1.00 97.88 203 THR A O 1
ATOM 1499 N N . PHE A 1 204 ? 3.400 -3.630 0.580 1.00 96.62 204 PHE A N 1
ATOM 1500 C CA . PHE A 1 204 ? 3.784 -2.837 -0.581 1.00 96.62 204 PHE A CA 1
ATOM 1501 C C . PHE A 1 204 ? 4.721 -3.623 -1.497 1.00 96.62 204 PHE A C 1
ATOM 1503 O O . PHE A 1 204 ? 5.768 -4.120 -1.086 1.00 96.62 204 PHE A O 1
ATOM 1510 N N . LEU A 1 205 ? 4.359 -3.679 -2.772 1.00 93.94 205 LEU A N 1
ATOM 1511 C CA . LEU A 1 205 ? 5.153 -4.219 -3.868 1.00 93.94 205 LEU A CA 1
ATOM 1512 C C . LEU A 1 205 ? 5.659 -3.040 -4.707 1.00 93.94 205 LEU A C 1
ATOM 1514 O O . LEU A 1 205 ? 5.295 -2.877 -5.874 1.00 93.94 205 LEU A O 1
ATOM 1518 N N . ALA A 1 206 ? 6.427 -2.165 -4.057 1.00 88.25 206 ALA A N 1
ATOM 1519 C CA . ALA A 1 206 ? 6.995 -0.986 -4.692 1.00 88.25 206 ALA A CA 1
ATOM 1520 C C . ALA A 1 206 ? 8.090 -1.381 -5.691 1.00 88.25 206 ALA A C 1
ATOM 1522 O O . ALA A 1 206 ? 8.841 -2.334 -5.470 1.00 88.25 206 ALA A O 1
ATOM 1523 N N . ARG A 1 207 ? 8.182 -0.632 -6.788 1.00 85.81 207 ARG A N 1
ATOM 1524 C CA . ARG A 1 207 ? 9.227 -0.775 -7.806 1.00 85.81 207 ARG A CA 1
ATOM 1525 C C . ARG A 1 207 ? 10.017 0.518 -7.921 1.00 85.81 207 ARG A C 1
ATOM 1527 O O . ARG A 1 207 ? 9.488 1.590 -7.647 1.00 85.81 207 ARG A O 1
ATOM 1534 N N . LYS A 1 208 ? 11.292 0.409 -8.292 1.00 82.88 208 LYS A N 1
ATOM 1535 C CA . LYS A 1 208 ? 12.148 1.567 -8.576 1.00 82.88 208 LYS A CA 1
ATOM 1536 C C . LYS A 1 208 ? 12.220 1.797 -10.081 1.00 82.88 208 LYS A C 1
ATOM 1538 O O . LYS A 1 208 ? 12.297 0.838 -10.846 1.00 82.88 208 LYS A O 1
ATOM 1543 N N . ASP A 1 209 ? 12.330 3.056 -10.486 1.00 77.69 209 ASP A N 1
ATOM 1544 C CA . ASP A 1 209 ? 12.333 3.466 -11.897 1.00 77.69 209 ASP A CA 1
ATOM 1545 C C . ASP A 1 209 ? 13.424 2.797 -12.746 1.00 77.69 209 ASP A C 1
ATOM 1547 O O . ASP A 1 209 ? 13.235 2.559 -13.934 1.00 77.69 209 ASP A O 1
ATOM 1551 N N . PHE A 1 210 ? 14.581 2.464 -12.163 1.00 76.69 210 PHE A N 1
ATOM 1552 C CA . PHE A 1 210 ? 15.669 1.818 -12.908 1.00 76.69 210 PHE A CA 1
ATOM 1553 C C . PHE A 1 210 ? 15.414 0.330 -13.203 1.00 76.69 210 PHE A C 1
ATOM 1555 O O . PHE A 1 210 ? 16.149 -0.259 -13.994 1.00 76.69 210 PHE A O 1
ATOM 1562 N N . GLU A 1 211 ? 14.405 -0.301 -12.589 1.00 72.12 211 GLU A N 1
ATOM 1563 C CA . GLU A 1 211 ? 14.005 -1.691 -12.875 1.00 72.12 211 GLU A CA 1
ATOM 1564 C C . GLU A 1 211 ? 13.131 -1.808 -14.125 1.00 72.12 211 GLU A C 1
ATOM 1566 O O . GLU A 1 211 ? 12.495 -2.836 -14.366 1.00 72.12 211 GLU A O 1
ATOM 1571 N N . ARG A 1 212 ? 13.104 -0.745 -14.926 1.00 71.25 212 ARG A N 1
ATOM 1572 C CA . ARG A 1 212 ? 12.327 -0.653 -16.143 1.00 71.25 212 ARG A CA 1
ATOM 1573 C C . ARG A 1 212 ? 12.661 -1.788 -17.103 1.00 71.25 212 ARG A C 1
ATOM 1575 O O . ARG A 1 212 ? 13.748 -1.842 -17.679 1.00 71.25 212 ARG A O 1
ATOM 1582 N N . ILE A 1 213 ? 11.699 -2.680 -17.303 1.00 78.25 213 ILE A N 1
ATOM 1583 C CA . ILE A 1 213 ? 11.741 -3.705 -18.340 1.00 78.25 213 ILE A CA 1
ATOM 1584 C C . ILE A 1 213 ? 10.608 -3.370 -19.297 1.00 78.25 213 ILE A C 1
ATOM 1586 O O . ILE A 1 213 ? 9.443 -3.400 -18.902 1.00 78.25 213 ILE A O 1
ATOM 1590 N N . ALA A 1 214 ? 10.960 -3.058 -20.547 1.00 72.19 214 ALA A N 1
ATOM 1591 C CA . ALA A 1 214 ? 9.979 -2.932 -21.616 1.00 72.19 214 ALA A CA 1
ATOM 1592 C C . ALA A 1 214 ? 9.114 -4.206 -21.615 1.00 72.19 214 ALA A C 1
ATOM 1594 O O . ALA A 1 214 ? 9.671 -5.298 -21.665 1.00 72.19 214 ALA A O 1
ATOM 1595 N N . ASP A 1 215 ? 7.793 -4.052 -21.488 1.00 74.19 215 ASP A N 1
ATOM 1596 C CA . ASP A 1 215 ? 6.756 -5.105 -21.440 1.00 74.19 215 ASP A CA 1
ATOM 1597 C C . ASP A 1 215 ? 6.267 -5.571 -20.052 1.00 74.19 215 ASP A C 1
ATOM 1599 O O . ASP A 1 215 ? 5.391 -6.436 -19.982 1.00 74.19 215 ASP A O 1
ATOM 1603 N N . VAL A 1 216 ? 6.746 -5.011 -18.936 1.00 75.75 216 VAL A N 1
ATOM 1604 C CA . VAL A 1 216 ? 6.208 -5.333 -17.597 1.00 75.75 216 VAL A CA 1
ATOM 1605 C C . VAL A 1 216 ? 5.528 -4.110 -16.998 1.00 75.75 216 VAL A C 1
ATOM 1607 O O . VAL A 1 216 ? 6.142 -3.057 -16.952 1.00 75.75 216 VAL A O 1
ATOM 1610 N N . ASP A 1 217 ? 4.293 -4.251 -16.498 1.00 75.62 217 ASP A N 1
ATOM 1611 C CA . ASP A 1 217 ? 3.600 -3.176 -15.767 1.00 75.62 217 ASP A CA 1
ATOM 1612 C C . ASP A 1 217 ? 4.471 -2.687 -14.596 1.00 75.62 217 ASP A C 1
ATOM 1614 O O . ASP A 1 217 ? 4.839 -3.454 -13.699 1.00 75.62 217 ASP A O 1
ATOM 1618 N N . GLU A 1 218 ? 4.858 -1.417 -14.671 1.00 80.44 218 GLU A N 1
ATOM 1619 C CA . GLU A 1 218 ? 5.877 -0.793 -13.822 1.00 80.44 218 GLU A CA 1
ATOM 1620 C C . GLU A 1 218 ? 5.273 -0.209 -12.543 1.00 80.44 218 GLU A C 1
ATOM 1622 O O . GLU A 1 218 ? 6.001 0.127 -11.610 1.00 80.44 218 GLU A O 1
ATOM 1627 N N . ARG A 1 219 ? 3.943 -0.118 -12.476 1.00 84.50 219 ARG A N 1
ATOM 1628 C CA . ARG A 1 219 ? 3.248 0.563 -11.388 1.00 84.50 219 ARG A CA 1
ATOM 1629 C C . ARG A 1 219 ? 3.427 -0.185 -10.074 1.00 84.50 219 ARG A C 1
ATOM 1631 O O . ARG A 1 219 ? 3.245 -1.405 -10.002 1.00 84.50 219 ARG A O 1
ATOM 1638 N N . SER A 1 220 ? 3.740 0.570 -9.023 1.00 91.56 220 SER A N 1
ATOM 1639 C CA . SER A 1 220 ? 3.744 0.067 -7.649 1.00 91.56 220 SER A CA 1
ATOM 1640 C C . SER A 1 220 ? 2.389 -0.544 -7.314 1.00 91.56 220 SER A C 1
ATOM 1642 O O . SER A 1 220 ? 1.341 -0.052 -7.731 1.00 91.56 220 SER A O 1
ATOM 1644 N N . ARG A 1 221 ? 2.399 -1.632 -6.552 1.00 95.69 221 ARG A N 1
ATOM 1645 C CA . ARG A 1 221 ? 1.174 -2.312 -6.124 1.00 95.69 221 ARG A CA 1
ATOM 1646 C C . ARG A 1 221 ? 1.158 -2.427 -4.616 1.00 95.69 221 ARG A C 1
ATOM 1648 O O . ARG A 1 221 ? 2.209 -2.393 -3.978 1.00 95.69 221 ARG A O 1
ATOM 1655 N N . LEU A 1 222 ? -0.021 -2.622 -4.056 1.00 96.81 222 LEU A N 1
ATOM 1656 C CA . LEU A 1 222 ? -0.158 -3.089 -2.686 1.00 96.81 222 LEU A CA 1
ATOM 1657 C C . LEU A 1 222 ? -1.073 -4.308 -2.645 1.00 96.81 222 LEU A C 1
ATOM 1659 O O . LEU A 1 222 ? -2.001 -4.447 -3.444 1.00 96.81 222 LEU A O 1
ATOM 1663 N N . LEU A 1 223 ? -0.768 -5.206 -1.722 1.00 98.06 223 LEU A N 1
ATOM 1664 C CA . LEU A 1 223 ? -1.625 -6.306 -1.320 1.00 98.06 223 LEU A CA 1
ATOM 1665 C C . LEU A 1 223 ? -2.216 -5.935 0.036 1.00 98.06 223 LEU A C 1
ATOM 1667 O O . LEU A 1 223 ? -1.480 -5.774 1.008 1.00 98.06 223 LEU A O 1
ATOM 1671 N N . TRP A 1 224 ? -3.532 -5.794 0.092 1.00 98.00 224 TRP A N 1
ATOM 1672 C CA . TRP A 1 224 ? -4.264 -5.462 1.303 1.00 98.00 224 TRP A CA 1
ATOM 1673 C C . TRP A 1 224 ? -5.020 -6.688 1.807 1.00 98.00 224 TRP A C 1
ATOM 1675 O O . TRP A 1 224 ? -5.927 -7.194 1.146 1.00 98.00 224 TRP A O 1
ATOM 1685 N N . GLN A 1 225 ? -4.644 -7.162 2.989 1.00 97.69 225 GLN A N 1
ATOM 1686 C CA . GLN A 1 225 ? -5.312 -8.242 3.695 1.00 97.69 225 GLN A CA 1
ATOM 1687 C C . GLN A 1 225 ? -6.080 -7.646 4.876 1.00 97.69 225 GLN A C 1
ATOM 1689 O O . GLN A 1 225 ? -5.505 -7.403 5.935 1.00 97.69 225 GLN A O 1
ATOM 1694 N N . ALA A 1 226 ? -7.361 -7.360 4.647 1.00 94.56 226 ALA A N 1
ATOM 1695 C CA . ALA A 1 226 ? -8.291 -6.975 5.703 1.00 94.56 226 ALA A CA 1
ATOM 1696 C C . ALA A 1 226 ? -8.681 -8.189 6.566 1.00 94.56 226 ALA A C 1
ATOM 1698 O O . ALA A 1 226 ? -8.372 -9.325 6.200 1.00 94.56 226 ALA A O 1
ATOM 1699 N N . ASP A 1 227 ? -9.391 -7.938 7.667 1.00 91.94 227 ASP A N 1
ATOM 1700 C CA . ASP A 1 227 ? -9.895 -8.974 8.581 1.00 91.94 227 ASP A CA 1
ATOM 1701 C C . ASP A 1 227 ? -10.768 -10.008 7.847 1.00 91.94 227 ASP A C 1
ATOM 1703 O O . ASP A 1 227 ? -10.577 -11.220 7.950 1.00 91.94 227 ASP A O 1
ATOM 1707 N N . ALA A 1 228 ? -11.665 -9.520 6.985 1.00 90.44 228 ALA A N 1
ATOM 1708 C CA . ALA A 1 228 ? -12.476 -10.372 6.131 1.00 90.44 228 ALA A CA 1
ATOM 1709 C C . ALA A 1 228 ? -11.734 -10.728 4.823 1.00 90.44 228 ALA A C 1
ATOM 1711 O O . ALA A 1 228 ? -11.402 -9.824 4.043 1.00 90.44 228 ALA A O 1
ATOM 1712 N N . PRO A 1 229 ? -11.521 -12.024 4.516 1.00 90.12 229 PRO A N 1
ATOM 1713 C CA . PRO A 1 229 ? -11.013 -12.442 3.215 1.00 90.12 229 PRO A CA 1
ATOM 1714 C C . PRO A 1 229 ? -12.019 -12.120 2.091 1.00 90.12 229 PRO A C 1
ATOM 1716 O O . PRO A 1 229 ? -13.224 -12.036 2.340 1.00 90.12 229 PRO A O 1
ATOM 1719 N N . PRO A 1 230 ? -11.563 -12.005 0.829 1.00 94.75 230 PRO A N 1
ATOM 1720 C CA . PRO A 1 230 ? -10.200 -12.240 0.344 1.00 94.75 230 PRO A CA 1
ATOM 1721 C C . PRO A 1 230 ? -9.284 -11.008 0.433 1.00 94.75 230 PRO A C 1
ATOM 1723 O O . PRO A 1 230 ? -9.739 -9.870 0.520 1.00 94.75 230 PRO A O 1
ATOM 1726 N N . ALA A 1 231 ? -7.972 -11.242 0.329 1.00 97.12 231 ALA A N 1
ATOM 1727 C CA . ALA A 1 231 ? -7.010 -10.161 0.132 1.00 97.12 231 ALA A CA 1
ATOM 1728 C C . ALA A 1 231 ? -7.250 -9.453 -1.214 1.00 97.12 231 ALA A C 1
ATOM 1730 O O . ALA A 1 231 ? -7.541 -10.090 -2.230 1.00 97.12 231 ALA A O 1
ATOM 1731 N N . ARG A 1 232 ? -7.093 -8.130 -1.221 1.00 97.25 232 ARG A N 1
ATOM 1732 C CA . ARG A 1 232 ? -7.283 -7.261 -2.385 1.00 97.25 232 ARG A CA 1
ATOM 1733 C C . ARG A 1 232 ? -5.936 -6.812 -2.931 1.00 97.25 232 ARG A C 1
ATOM 1735 O O . ARG A 1 232 ? -5.023 -6.504 -2.170 1.00 97.25 232 ARG A O 1
ATOM 1742 N N . ILE A 1 233 ? -5.814 -6.743 -4.252 1.00 97.62 233 ILE A N 1
ATOM 1743 C CA . ILE A 1 233 ? -4.622 -6.203 -4.916 1.00 97.62 233 ILE A CA 1
ATOM 1744 C C . ILE A 1 233 ? -4.986 -4.857 -5.515 1.00 97.62 233 ILE A C 1
ATOM 1746 O O . ILE A 1 233 ? -5.900 -4.776 -6.337 1.00 97.62 233 ILE A O 1
ATOM 1750 N N . ALA A 1 234 ? -4.241 -3.823 -5.149 1.00 97.50 234 ALA A N 1
ATOM 1751 C CA . ALA A 1 234 ? -4.422 -2.488 -5.685 1.00 97.50 234 ALA A CA 1
ATOM 1752 C C . ALA A 1 234 ? -3.201 -2.060 -6.501 1.00 97.50 234 ALA A C 1
ATOM 1754 O O . ALA A 1 234 ? -2.059 -2.362 -6.137 1.00 97.50 234 ALA A O 1
ATOM 1755 N N . VAL A 1 235 ? -3.436 -1.366 -7.609 1.00 96.81 235 VAL A N 1
ATOM 1756 C CA . VAL A 1 235 ? -2.388 -0.839 -8.487 1.00 96.81 235 VAL A CA 1
ATOM 1757 C C . VAL A 1 235 ? -2.344 0.670 -8.328 1.00 96.81 235 VAL A C 1
ATOM 1759 O O . VAL A 1 235 ? -3.379 1.331 -8.391 1.00 96.81 235 VAL A O 1
ATOM 1762 N N . ARG A 1 236 ? -1.147 1.217 -8.107 1.00 95.88 236 ARG A N 1
ATOM 1763 C CA . ARG A 1 236 ? -0.948 2.658 -7.992 1.00 95.88 236 ARG A CA 1
ATOM 1764 C C . ARG A 1 236 ? -1.344 3.317 -9.304 1.00 95.88 236 ARG A C 1
ATOM 1766 O O . ARG A 1 236 ? -0.882 2.911 -10.369 1.00 95.88 236 ARG A O 1
ATOM 1773 N N . LEU A 1 237 ? -2.186 4.332 -9.213 1.00 94.31 237 LEU A N 1
ATOM 1774 C CA . LEU A 1 237 ? -2.467 5.219 -10.321 1.00 94.31 237 LEU A CA 1
ATOM 1775 C C . LEU A 1 237 ? -1.351 6.257 -10.366 1.00 94.31 237 LEU A C 1
ATOM 1777 O O . LEU A 1 237 ? -1.053 6.919 -9.367 1.00 94.31 237 LEU A O 1
ATOM 1781 N N . ASP A 1 238 ? -0.692 6.349 -11.517 1.00 84.12 238 ASP A N 1
ATOM 1782 C CA . ASP A 1 238 ? 0.287 7.400 -11.739 1.00 84.12 238 ASP A CA 1
ATOM 1783 C C . ASP A 1 238 ? -0.432 8.742 -11.627 1.00 84.12 238 ASP A C 1
ATOM 1785 O O . ASP A 1 238 ? -1.521 8.924 -12.183 1.00 84.12 238 ASP A O 1
ATOM 1789 N N . ALA A 1 239 ? 0.165 9.682 -10.892 1.00 71.12 239 ALA A N 1
ATOM 1790 C CA . ALA A 1 239 ? -0.328 11.048 -10.919 1.00 71.12 239 ALA A CA 1
ATOM 1791 C C . ALA A 1 239 ? -0.331 11.496 -12.391 1.00 71.12 239 ALA A C 1
ATOM 1793 O O . ALA A 1 239 ? 0.677 11.286 -13.078 1.00 71.12 239 ALA A O 1
ATOM 1794 N N . PRO A 1 240 ? -1.436 12.063 -12.907 1.00 65.12 240 PRO A N 1
ATOM 1795 C CA . PRO A 1 240 ? -1.483 12.493 -14.294 1.00 65.12 240 PRO A CA 1
ATOM 1796 C C . PRO A 1 240 ? -0.302 13.430 -14.542 1.00 65.12 240 PRO A C 1
ATOM 1798 O O . PRO A 1 240 ? -0.096 14.389 -13.795 1.00 65.12 240 PRO A O 1
ATOM 1801 N N . ALA A 1 241 ? 0.516 13.101 -15.544 1.00 51.78 241 ALA A N 1
ATOM 1802 C CA . ALA A 1 241 ? 1.754 13.809 -15.834 1.00 51.78 241 ALA A CA 1
ATOM 1803 C C . ALA A 1 241 ? 1.467 15.313 -15.989 1.00 51.78 241 ALA A C 1
ATOM 1805 O O . ALA A 1 241 ? 0.862 15.738 -16.971 1.00 51.78 241 ALA A O 1
ATOM 1806 N N . GLY A 1 242 ? 1.860 16.109 -14.991 1.00 53.44 242 GLY A N 1
ATOM 1807 C CA . GLY A 1 242 ? 1.608 17.553 -14.944 1.00 53.44 242 GLY A CA 1
ATOM 1808 C C . GLY A 1 242 ? 0.744 18.037 -13.778 1.00 53.44 242 GLY A C 1
ATOM 1809 O O . GLY A 1 242 ? 0.670 19.244 -13.557 1.00 53.44 242 GLY A O 1
ATOM 1810 N N . GLN A 1 243 ? 0.139 17.147 -12.993 1.00 46.34 243 GLN A N 1
ATOM 1811 C CA . GLN A 1 243 ? -0.490 17.539 -11.738 1.00 46.34 243 GLN A CA 1
ATOM 1812 C C . GLN A 1 243 ? 0.582 17.534 -10.648 1.00 46.34 243 GLN A C 1
ATOM 1814 O O . GLN A 1 243 ? 1.131 16.488 -10.299 1.00 46.34 243 GLN A O 1
ATOM 1819 N N . ALA A 1 244 ? 0.935 18.730 -10.166 1.00 53.91 244 ALA A N 1
ATOM 1820 C CA . ALA A 1 244 ? 1.786 18.870 -8.993 1.00 53.91 244 ALA A CA 1
ATOM 1821 C C . ALA A 1 244 ? 1.213 17.996 -7.861 1.00 53.91 244 ALA A C 1
ATOM 1823 O O . ALA A 1 244 ? -0.017 17.890 -7.766 1.00 53.91 244 ALA A O 1
ATOM 1824 N N . PRO A 1 245 ? 2.065 17.350 -7.040 1.00 53.62 245 PRO A N 1
ATOM 1825 C CA . PRO A 1 245 ? 1.591 16.553 -5.915 1.00 53.62 245 PRO A CA 1
ATOM 1826 C C . PRO A 1 245 ? 0.562 17.381 -5.137 1.00 53.62 245 PRO A C 1
ATOM 1828 O O . PRO A 1 245 ? 0.819 18.570 -4.921 1.00 53.62 245 PRO A O 1
ATOM 1831 N N . PRO A 1 246 ? -0.610 16.812 -4.793 1.00 50.12 246 PRO A N 1
ATOM 1832 C CA . PRO A 1 246 ? -1.670 17.566 -4.147 1.00 50.12 246 PRO A CA 1
ATOM 1833 C C . PRO A 1 246 ? -1.083 18.238 -2.913 1.00 50.12 246 PRO A C 1
ATOM 1835 O O . PRO A 1 246 ? -0.599 17.561 -2.003 1.00 50.12 246 PRO A O 1
ATOM 1838 N N . THR A 1 247 ? -1.058 19.572 -2.921 1.00 51.50 247 THR A N 1
ATOM 1839 C CA . THR A 1 247 ? -0.625 20.344 -1.762 1.00 51.50 247 THR A CA 1
ATOM 1840 C C . THR A 1 247 ? -1.498 19.878 -0.602 1.00 51.50 247 THR A C 1
ATOM 1842 O O . THR A 1 247 ? -2.726 19.908 -0.752 1.00 51.50 247 THR A O 1
ATOM 1845 N N . PRO A 1 248 ? -0.917 19.386 0.508 1.00 47.09 248 PRO A N 1
ATOM 1846 C CA . PRO A 1 248 ? -1.715 18.937 1.637 1.00 47.09 248 PRO A CA 1
ATOM 1847 C C . PRO A 1 248 ? -2.675 20.069 2.014 1.00 47.09 248 PRO A C 1
ATOM 1849 O O . PRO A 1 248 ? -2.258 21.233 1.979 1.00 47.09 248 PRO A O 1
ATOM 1852 N N . PRO A 1 249 ? -3.955 19.770 2.306 1.00 48.72 249 PRO A N 1
ATOM 1853 C CA . PRO A 1 249 ? -4.902 20.802 2.682 1.00 48.72 249 PRO A CA 1
ATOM 1854 C C . PRO A 1 249 ? -4.291 21.554 3.857 1.00 48.72 249 PRO A C 1
ATOM 1856 O O . PRO A 1 249 ? -4.036 20.966 4.909 1.00 48.72 249 PRO A O 1
ATOM 1859 N N . HIS A 1 250 ? -3.987 22.836 3.650 1.00 51.38 250 HIS A N 1
ATOM 1860 C CA . HIS A 1 250 ? -3.607 23.718 4.736 1.00 51.38 250 HIS A CA 1
ATOM 1861 C C . HIS A 1 250 ? -4.793 23.722 5.698 1.00 51.38 250 HIS A C 1
ATOM 1863 O O . HIS A 1 250 ? -5.807 24.374 5.449 1.00 51.38 250 HIS A O 1
ATOM 1869 N N . GLY A 1 251 ? -4.692 22.921 6.761 1.00 55.12 251 GLY A N 1
ATOM 1870 C CA . GLY A 1 251 ? -5.600 23.016 7.889 1.00 55.12 251 GLY A CA 1
ATOM 1871 C C . GLY A 1 251 ? -5.604 24.469 8.365 1.00 55.12 251 GLY A C 1
ATOM 1872 O O . GLY A 1 251 ? -4.566 25.134 8.257 1.00 55.12 251 GLY A O 1
ATOM 1873 N N . PRO A 1 252 ? -6.751 24.992 8.829 1.00 53.12 252 PRO A N 1
ATOM 1874 C CA . PRO A 1 252 ? -6.832 26.369 9.285 1.00 53.12 252 PRO A CA 1
ATOM 1875 C C . PRO A 1 252 ? -5.732 26.597 10.320 1.00 53.12 252 PRO A C 1
ATOM 1877 O O . PRO A 1 252 ? -5.650 25.866 11.311 1.00 53.12 252 PRO A O 1
ATOM 1880 N N . ALA A 1 253 ? -4.859 27.566 10.041 1.00 55.06 253 ALA A N 1
ATOM 1881 C CA . ALA A 1 253 ? -3.884 28.033 11.009 1.00 55.06 253 ALA A CA 1
ATOM 1882 C C . ALA A 1 253 ? -4.657 28.408 12.281 1.00 55.06 253 ALA A C 1
ATOM 1884 O O . ALA A 1 253 ? -5.581 29.222 12.217 1.00 55.06 253 ALA A O 1
ATOM 1885 N N . LYS A 1 254 ? -4.341 27.728 13.385 1.00 53.69 254 LYS A N 1
ATOM 1886 C CA . LYS A 1 254 ? -4.807 28.118 14.714 1.00 53.69 254 LYS A CA 1
ATOM 1887 C C . LYS A 1 254 ? -4.006 29.314 15.200 1.00 53.69 254 LYS A C 1
ATOM 1889 O O . LYS A 1 254 ? -2.785 29.330 14.926 1.00 53.69 254 LYS A O 1
#